Protein AF-A0A8H6F229-F1 (afdb_monomer_lite)

Structure (mmCIF, N/CA/C/O backbone):
data_AF-A0A8H6F229-F1
#
_entry.id   AF-A0A8H6F229-F1
#
loop_
_atom_site.group_PDB
_atom_site.id
_atom_site.type_symbol
_atom_site.label_atom_id
_atom_site.label_alt_id
_atom_site.label_comp_id
_atom_site.label_asym_id
_atom_site.label_entity_id
_atom_site.label_seq_id
_atom_site.pdbx_PDB_ins_code
_atom_site.Cartn_x
_atom_site.Cartn_y
_atom_site.Cartn_z
_atom_site.occupancy
_atom_site.B_iso_or_equiv
_atom_site.auth_seq_id
_atom_site.auth_comp_id
_atom_site.auth_asym_id
_atom_site.auth_atom_id
_atom_site.pdbx_PDB_model_num
ATOM 1 N N . MET A 1 1 ? 1.150 -5.965 -29.777 1.00 58.00 1 MET A N 1
ATOM 2 C CA . MET A 1 1 ? 0.897 -4.960 -30.837 1.00 58.00 1 MET A CA 1
ATOM 3 C C . MET A 1 1 ? 1.704 -3.663 -30.693 1.00 58.00 1 MET A C 1
ATOM 5 O O . MET A 1 1 ? 2.502 -3.417 -31.578 1.00 58.00 1 MET A O 1
ATOM 9 N N . VAL A 1 2 ? 1.573 -2.840 -29.633 1.00 71.56 2 VAL A N 1
ATOM 10 C CA . VAL A 1 2 ? 2.416 -1.616 -29.482 1.00 71.56 2 VAL A CA 1
ATOM 11 C C . VAL A 1 2 ? 3.777 -1.914 -28.842 1.00 71.56 2 VAL A C 1
ATOM 13 O O . VAL A 1 2 ? 4.799 -1.501 -29.371 1.00 71.56 2 VAL A O 1
ATOM 16 N N . LEU A 1 3 ? 3.816 -2.689 -27.753 1.00 64.38 3 LEU A N 1
ATOM 17 C CA . LEU A 1 3 ? 5.074 -3.070 -27.089 1.00 64.38 3 LEU A CA 1
ATOM 18 C C . LEU A 1 3 ? 5.997 -3.883 -28.003 1.00 64.38 3 LEU A C 1
ATOM 20 O O . LEU A 1 3 ? 7.187 -3.620 -28.047 1.00 64.38 3 LEU A O 1
ATOM 24 N N . GLU A 1 4 ? 5.448 -4.808 -28.790 1.00 66.19 4 GLU A N 1
ATOM 25 C CA . GLU A 1 4 ? 6.216 -5.558 -29.798 1.00 66.19 4 GLU A CA 1
ATOM 26 C C . GLU A 1 4 ? 6.783 -4.639 -30.888 1.00 66.19 4 GLU A C 1
ATOM 28 O O . GLU A 1 4 ? 7.911 -4.835 -31.325 1.00 66.19 4 GLU A O 1
ATOM 33 N N . ALA A 1 5 ? 6.037 -3.602 -31.288 1.00 68.44 5 ALA A N 1
ATOM 34 C CA . ALA A 1 5 ? 6.524 -2.605 -32.235 1.00 68.44 5 ALA A CA 1
ATOM 35 C C . ALA A 1 5 ? 7.628 -1.722 -31.629 1.00 68.44 5 ALA A C 1
ATOM 37 O O . ALA A 1 5 ? 8.529 -1.310 -32.349 1.00 68.44 5 ALA A O 1
ATOM 38 N N . MET A 1 6 ? 7.592 -1.457 -30.318 1.00 66.31 6 MET A N 1
ATOM 39 C CA . MET A 1 6 ? 8.670 -0.759 -29.604 1.00 66.31 6 MET A CA 1
ATOM 40 C C . MET A 1 6 ? 9.905 -1.652 -29.427 1.00 66.31 6 MET A C 1
ATOM 42 O O . MET A 1 6 ? 11.021 -1.178 -29.618 1.00 66.31 6 MET A O 1
ATOM 46 N N . SER A 1 7 ? 9.708 -2.941 -29.133 1.00 66.38 7 SER A N 1
ATOM 47 C CA . SER A 1 7 ? 10.781 -3.940 -29.030 1.00 66.38 7 SER A CA 1
ATOM 48 C C . SER A 1 7 ? 11.488 -4.208 -30.362 1.00 66.38 7 SER A C 1
ATOM 50 O O . SER A 1 7 ? 12.605 -4.706 -30.371 1.00 66.38 7 SER A O 1
ATOM 52 N N . ALA A 1 8 ? 10.869 -3.874 -31.499 1.00 65.25 8 ALA A N 1
ATOM 53 C CA . ALA A 1 8 ? 11.500 -4.002 -32.814 1.00 65.25 8 ALA A CA 1
ATOM 54 C C . ALA A 1 8 ? 12.647 -2.997 -33.048 1.00 65.25 8 ALA A C 1
ATOM 56 O O . ALA A 1 8 ? 13.426 -3.175 -33.981 1.00 65.25 8 ALA A O 1
ATOM 57 N N . TYR A 1 9 ? 12.743 -1.944 -32.227 1.00 61.31 9 TYR A N 1
ATOM 58 C CA . TYR A 1 9 ? 13.775 -0.903 -32.326 1.00 61.31 9 TYR A CA 1
ATOM 59 C C . TYR A 1 9 ? 14.823 -0.970 -31.208 1.00 61.31 9 TYR A C 1
ATOM 61 O O . TYR A 1 9 ? 15.675 -0.088 -31.118 1.00 61.31 9 TYR A O 1
ATOM 69 N N . THR A 1 10 ? 14.756 -1.977 -30.339 1.00 64.19 10 THR A N 1
ATOM 70 C CA . THR A 1 10 ? 15.757 -2.221 -29.299 1.00 64.19 10 THR A CA 1
ATOM 71 C C . THR A 1 10 ? 16.718 -3.321 -29.739 1.00 64.19 10 THR A C 1
ATOM 73 O O . THR A 1 10 ? 16.325 -4.254 -30.434 1.00 64.19 10 THR A O 1
ATOM 76 N N . ASP A 1 11 ? 17.985 -3.208 -29.329 1.00 56.00 11 ASP A N 1
ATOM 77 C CA . ASP A 1 11 ? 19.056 -4.166 -29.639 1.00 56.00 11 ASP A CA 1
ATOM 78 C C . ASP A 1 11 ? 18.806 -5.508 -28.913 1.00 56.00 11 ASP A C 1
ATOM 80 O O . ASP A 1 11 ? 19.360 -5.769 -27.842 1.00 56.00 11 ASP A O 1
ATOM 84 N N . ASP A 1 12 ? 17.877 -6.313 -29.439 1.00 58.94 12 ASP A N 1
ATOM 85 C CA . ASP A 1 12 ? 17.438 -7.644 -28.977 1.00 58.94 12 ASP A CA 1
ATOM 86 C C . ASP A 1 12 ? 16.876 -7.730 -27.540 1.00 58.94 12 ASP A C 1
ATOM 88 O O . ASP A 1 12 ? 16.461 -8.797 -27.083 1.00 58.94 12 ASP A O 1
ATOM 92 N N . SER A 1 13 ? 16.818 -6.612 -26.812 1.00 61.56 13 SER A N 1
ATOM 93 C CA . SER A 1 13 ? 16.209 -6.531 -25.480 1.00 61.56 13 SER A CA 1
ATOM 94 C C . SER A 1 13 ? 14.729 -6.177 -25.591 1.00 61.56 13 SER A C 1
ATOM 96 O O . SER A 1 13 ? 14.362 -5.220 -26.267 1.00 61.56 13 SER A O 1
ATOM 98 N N . ASP A 1 14 ? 13.872 -6.904 -24.880 1.00 80.44 14 ASP A N 1
ATOM 99 C CA . ASP A 1 14 ? 12.449 -6.580 -24.794 1.00 80.44 14 ASP A CA 1
ATOM 100 C C . ASP A 1 14 ? 12.248 -5.206 -24.129 1.00 80.44 14 ASP A C 1
ATOM 102 O O . ASP A 1 14 ? 12.845 -4.930 -23.083 1.00 80.44 14 ASP A O 1
ATOM 106 N N . ILE A 1 15 ? 11.393 -4.347 -24.695 1.00 83.25 15 ILE A N 1
ATOM 107 C CA . ILE A 1 15 ? 11.102 -3.015 -24.150 1.00 83.25 15 ILE A CA 1
ATOM 108 C C . ILE A 1 15 ? 10.681 -3.061 -22.676 1.00 83.25 15 ILE A C 1
ATOM 110 O O . ILE A 1 15 ? 11.038 -2.165 -21.911 1.00 83.25 15 ILE A O 1
ATOM 114 N N . LEU A 1 16 ? 9.981 -4.114 -22.234 1.00 85.19 16 LEU A N 1
ATOM 115 C CA . LEU A 1 16 ? 9.620 -4.251 -20.824 1.00 85.19 16 LEU A CA 1
ATOM 116 C C . LEU A 1 16 ? 10.855 -4.474 -19.947 1.00 85.19 16 LEU A C 1
ATOM 118 O O . LEU A 1 16 ? 10.936 -3.928 -18.851 1.00 85.19 16 LEU A O 1
ATOM 122 N N . GLU A 1 17 ? 11.838 -5.235 -20.419 1.00 87.12 17 GLU A N 1
ATOM 123 C CA . GLU A 1 17 ? 13.091 -5.407 -19.691 1.00 87.12 17 GLU A CA 1
ATOM 124 C C . GLU A 1 17 ? 13.852 -4.082 -19.581 1.00 87.12 17 GLU A C 1
ATOM 126 O O . GLU A 1 17 ? 14.394 -3.772 -18.520 1.00 87.12 17 GLU A O 1
ATOM 131 N N . VAL A 1 18 ? 13.832 -3.262 -20.635 1.00 88.38 18 VAL A N 1
ATOM 132 C CA . VAL A 1 18 ? 14.394 -1.904 -20.602 1.00 88.38 18 VAL A CA 1
ATOM 133 C C . VAL A 1 18 ? 13.672 -1.038 -19.567 1.00 88.38 18 VAL A C 1
ATOM 135 O O . VAL A 1 18 ? 14.333 -0.411 -18.744 1.00 88.38 18 VAL A O 1
ATOM 138 N N . ILE A 1 19 ? 12.334 -1.042 -19.546 1.00 90.69 19 ILE A N 1
ATOM 139 C CA . ILE A 1 19 ? 11.525 -0.295 -18.566 1.00 90.69 19 ILE A CA 1
ATOM 140 C C . ILE A 1 19 ? 11.858 -0.732 -17.136 1.00 90.69 19 ILE A C 1
ATOM 142 O O . ILE A 1 19 ? 12.076 0.107 -16.263 1.00 90.69 19 ILE A O 1
ATOM 146 N N . LEU A 1 20 ? 11.941 -2.040 -16.894 1.00 91.75 20 LEU A N 1
ATOM 147 C CA . LEU A 1 20 ? 12.286 -2.577 -15.584 1.00 91.75 20 LEU A CA 1
ATOM 148 C C . LEU A 1 20 ? 13.717 -2.170 -15.191 1.00 91.75 20 LEU A C 1
ATOM 150 O O . LEU A 1 20 ? 13.919 -1.640 -14.106 1.00 91.75 20 LEU A O 1
ATOM 154 N N . ARG A 1 21 ? 14.708 -2.284 -16.087 1.00 91.12 21 ARG A N 1
ATOM 155 C CA . ARG A 1 21 ? 16.080 -1.798 -15.829 1.00 91.12 21 ARG A CA 1
ATOM 156 C C . ARG A 1 21 ? 16.126 -0.293 -15.527 1.00 91.12 21 ARG A C 1
ATOM 158 O O . ARG A 1 21 ? 16.905 0.121 -14.669 1.00 91.12 21 ARG A O 1
ATOM 165 N N . LEU A 1 22 ? 15.292 0.514 -16.187 1.00 93.50 22 LEU A N 1
ATOM 166 C CA . LEU A 1 22 ? 15.164 1.948 -15.909 1.00 93.50 22 LEU A CA 1
ATOM 167 C C . LEU A 1 22 ? 14.580 2.226 -14.519 1.00 93.50 22 LEU A C 1
ATOM 169 O O . LEU A 1 22 ? 14.962 3.228 -13.917 1.00 93.50 22 LEU A O 1
ATOM 173 N N . LEU A 1 23 ? 13.715 1.353 -13.984 1.00 94.19 23 LEU A N 1
ATOM 174 C CA . LEU A 1 23 ? 13.250 1.443 -12.595 1.00 94.19 23 LEU A CA 1
ATOM 175 C C . LEU A 1 23 ? 14.439 1.328 -11.635 1.00 94.19 23 LEU A C 1
ATOM 177 O O . LEU A 1 23 ? 14.691 2.245 -10.860 1.00 94.19 23 LEU A O 1
ATOM 181 N N . GLU A 1 24 ? 15.210 0.245 -11.736 1.00 93.62 24 GLU A N 1
ATOM 182 C CA . GLU A 1 24 ? 16.402 -0.001 -10.910 1.00 93.62 24 GLU A CA 1
ATOM 183 C C . GLU A 1 24 ? 17.427 1.140 -11.038 1.00 93.62 24 GLU A C 1
ATOM 185 O O . GLU A 1 24 ? 17.921 1.667 -10.039 1.00 93.62 24 GLU A O 1
ATOM 190 N N . GLN A 1 25 ? 17.718 1.587 -12.265 1.00 93.44 25 GLN A N 1
ATOM 191 C CA . GLN A 1 25 ? 18.626 2.711 -12.491 1.00 93.44 25 GLN A CA 1
ATOM 192 C C . GLN A 1 25 ? 18.079 4.010 -11.883 1.00 93.44 25 GLN A C 1
ATOM 194 O O . GLN A 1 25 ? 18.829 4.761 -11.256 1.00 93.44 25 GLN A O 1
ATOM 199 N N . GLY A 1 26 ? 16.779 4.271 -12.032 1.00 93.12 26 GLY A N 1
ATOM 200 C CA . GLY A 1 26 ? 16.096 5.413 -11.433 1.00 93.12 26 GLY A CA 1
ATOM 201 C C . GLY A 1 26 ? 16.162 5.398 -9.908 1.00 93.12 26 GLY A C 1
ATOM 202 O O . GLY A 1 26 ? 16.393 6.450 -9.312 1.00 93.12 26 GLY A O 1
ATOM 203 N N . LEU A 1 27 ? 16.043 4.220 -9.285 1.00 93.94 27 LEU A N 1
ATOM 204 C CA . LEU A 1 27 ? 16.141 4.046 -7.835 1.00 93.94 27 LEU A CA 1
ATOM 205 C C . LEU A 1 27 ? 17.560 4.361 -7.347 1.00 93.94 27 LEU A C 1
ATOM 207 O O . LEU A 1 27 ? 17.735 5.123 -6.396 1.00 93.94 27 LEU A O 1
ATOM 211 N N . HIS A 1 28 ? 18.584 3.845 -8.031 1.00 93.56 28 HIS A N 1
ATOM 212 C CA . HIS A 1 28 ? 19.984 4.096 -7.675 1.00 93.56 28 HIS A CA 1
ATOM 213 C C . HIS A 1 28 ? 20.417 5.549 -7.899 1.00 93.56 28 HIS A C 1
ATOM 215 O O . HIS A 1 28 ? 21.129 6.110 -7.066 1.00 93.56 28 HIS A O 1
ATOM 221 N N . LEU A 1 29 ? 19.969 6.176 -8.990 1.00 93.94 29 LEU A N 1
ATOM 222 C CA . LEU A 1 29 ? 20.218 7.595 -9.271 1.00 93.94 29 LEU A CA 1
ATOM 223 C C . LEU A 1 29 ? 19.309 8.533 -8.462 1.00 93.94 29 LEU A C 1
ATOM 225 O O . LEU A 1 29 ? 19.494 9.748 -8.515 1.00 93.94 29 LEU A O 1
ATOM 229 N N . ARG A 1 30 ? 18.322 7.981 -7.743 1.00 94.50 30 ARG A N 1
ATOM 230 C CA . ARG A 1 30 ? 17.272 8.708 -7.015 1.00 94.50 30 ARG A CA 1
ATOM 231 C C . ARG A 1 30 ? 16.562 9.753 -7.887 1.00 94.50 30 ARG A C 1
ATOM 233 O O . ARG A 1 30 ? 16.208 10.843 -7.437 1.00 94.50 30 ARG A O 1
ATOM 240 N N . ASN A 1 31 ? 16.367 9.426 -9.164 1.00 94.81 31 ASN A N 1
ATOM 241 C CA . ASN A 1 31 ? 15.729 10.313 -10.130 1.00 94.81 31 ASN A CA 1
ATOM 242 C C . ASN A 1 31 ? 14.204 10.161 -10.058 1.00 94.81 31 ASN A C 1
ATOM 244 O O . ASN A 1 31 ? 13.615 9.345 -10.767 1.00 94.81 31 ASN A O 1
ATOM 248 N N . VAL A 1 32 ? 13.570 10.981 -9.219 1.00 95.38 32 VAL A N 1
ATOM 249 C CA . VAL A 1 32 ? 12.118 10.962 -8.965 1.00 95.38 32 VAL A CA 1
ATOM 250 C C . VAL A 1 32 ? 11.289 11.094 -10.248 1.00 95.38 32 VAL A C 1
ATOM 252 O O . VAL A 1 32 ? 10.332 10.351 -10.426 1.00 95.38 32 VAL A O 1
ATOM 255 N N . LYS A 1 33 ? 11.666 11.967 -11.193 1.00 95.06 33 LYS A N 1
ATOM 256 C CA . LYS A 1 33 ? 10.895 12.166 -12.439 1.00 95.06 33 LYS A CA 1
ATOM 257 C C . LYS A 1 33 ? 10.876 10.916 -13.320 1.00 95.06 33 LYS A C 1
ATOM 259 O O . LYS A 1 33 ? 9.833 10.554 -13.871 1.00 95.06 33 LYS A O 1
ATOM 264 N N . LEU A 1 34 ? 12.031 10.257 -13.443 1.00 95.06 34 LEU A N 1
ATOM 265 C CA . LEU A 1 34 ? 12.139 8.988 -14.160 1.00 95.06 34 LEU A CA 1
ATOM 266 C C . LEU A 1 34 ? 11.321 7.907 -13.448 1.00 95.06 34 LEU A C 1
ATOM 268 O O . LEU A 1 34 ? 10.540 7.215 -14.093 1.00 95.06 34 LEU A O 1
ATOM 272 N N . LEU A 1 35 ? 11.456 7.812 -12.124 1.00 96.56 35 LEU A N 1
ATOM 273 C CA . LEU A 1 35 ? 10.750 6.827 -11.311 1.00 96.56 35 LEU A CA 1
ATOM 274 C C . LEU A 1 35 ? 9.232 6.957 -11.409 1.00 96.56 35 LEU A C 1
ATOM 276 O O . LEU A 1 35 ? 8.570 5.960 -11.662 1.00 96.56 35 LEU A O 1
ATOM 280 N N . VAL A 1 36 ? 8.687 8.167 -11.286 1.00 97.25 36 VAL A N 1
ATOM 281 C CA . VAL A 1 36 ? 7.250 8.441 -11.463 1.00 97.25 36 VAL A CA 1
ATOM 282 C C . VAL A 1 36 ? 6.772 7.938 -12.824 1.00 97.25 36 VAL A C 1
ATOM 284 O O . VAL A 1 36 ? 5.785 7.213 -12.914 1.00 97.25 36 VAL A O 1
ATOM 287 N N . SER A 1 37 ? 7.501 8.271 -13.891 1.00 96.44 37 SER A N 1
ATOM 288 C CA . SER A 1 37 ? 7.130 7.883 -15.257 1.00 96.44 37 SER A CA 1
ATOM 289 C C . SER A 1 37 ? 7.156 6.363 -15.448 1.00 96.44 37 SER A C 1
ATOM 291 O O . SER A 1 37 ? 6.230 5.791 -16.022 1.00 96.44 37 SER A O 1
ATOM 293 N N . VAL A 1 38 ? 8.200 5.703 -14.940 1.00 96.00 38 VAL A N 1
ATOM 294 C CA . VAL A 1 38 ? 8.375 4.249 -15.043 1.00 96.00 38 VAL A CA 1
ATOM 295 C C . VAL A 1 38 ? 7.350 3.506 -14.190 1.00 96.00 38 VAL A C 1
ATOM 297 O O . VAL A 1 38 ? 6.728 2.570 -14.681 1.00 96.00 38 VAL A O 1
ATOM 300 N N . VAL A 1 39 ? 7.126 3.928 -12.944 1.00 96.94 39 VAL A N 1
ATOM 301 C CA . VAL A 1 39 ? 6.139 3.312 -12.049 1.00 96.94 39 VAL A CA 1
ATOM 302 C C . VAL A 1 39 ? 4.735 3.453 -12.624 1.00 96.94 39 VAL A C 1
ATOM 304 O O . VAL A 1 39 ? 4.044 2.449 -12.729 1.00 96.94 39 VAL A O 1
ATOM 307 N N . ASN A 1 40 ? 4.340 4.638 -13.099 1.00 97.06 40 ASN A N 1
ATOM 308 C CA . ASN A 1 40 ? 3.029 4.826 -13.728 1.00 97.06 40 ASN A CA 1
ATOM 309 C C . ASN A 1 40 ? 2.850 3.950 -14.976 1.00 97.06 40 ASN A C 1
ATOM 311 O O . ASN A 1 40 ? 1.772 3.399 -15.204 1.00 97.06 40 ASN A O 1
ATOM 315 N N . LEU A 1 41 ? 3.905 3.781 -15.777 1.00 95.50 41 LEU A N 1
ATOM 316 C CA . LEU A 1 41 ? 3.873 2.863 -16.911 1.00 95.50 41 LEU A CA 1
ATOM 317 C C . LEU A 1 41 ? 3.710 1.408 -16.450 1.00 95.50 41 LEU A C 1
ATOM 319 O O . LEU A 1 41 ? 2.877 0.694 -17.000 1.00 95.50 41 LEU A O 1
ATOM 323 N N . LEU A 1 42 ? 4.448 0.975 -15.425 1.00 95.31 42 LEU A N 1
ATOM 324 C CA . LEU A 1 42 ? 4.322 -0.370 -14.856 1.00 95.31 42 LEU A CA 1
ATOM 325 C C . LEU A 1 42 ? 2.929 -0.622 -14.268 1.00 95.31 42 LEU A C 1
ATOM 327 O O . LEU A 1 42 ? 2.371 -1.687 -14.513 1.00 95.31 42 LEU A O 1
ATOM 331 N N . THR A 1 43 ? 2.337 0.359 -13.582 1.00 96.75 43 THR A N 1
ATOM 332 C CA . THR A 1 43 ? 0.958 0.302 -13.074 1.00 96.75 43 THR A CA 1
ATOM 333 C C . THR A 1 43 ? -0.033 0.021 -14.204 1.00 96.75 43 THR A C 1
ATOM 335 O O . THR A 1 43 ? -0.853 -0.886 -14.096 1.00 96.75 43 THR A O 1
ATOM 338 N N . ASN A 1 44 ? 0.091 0.724 -15.335 1.00 95.19 44 ASN A N 1
ATOM 339 C CA . ASN A 1 44 ? -0.776 0.523 -16.503 1.00 95.19 44 ASN A CA 1
ATOM 340 C C . ASN A 1 44 ? -0.519 -0.805 -17.238 1.00 95.19 44 ASN A C 1
ATOM 342 O O . ASN A 1 44 ? -1.420 -1.343 -17.881 1.00 95.19 44 ASN A O 1
ATOM 346 N N . LEU A 1 45 ? 0.705 -1.337 -17.168 1.00 93.06 45 LEU A N 1
ATOM 347 C CA . LEU A 1 45 ? 1.077 -2.624 -17.767 1.00 93.06 45 LEU A CA 1
ATOM 348 C C . LEU A 1 45 ? 0.744 -3.824 -16.873 1.00 93.06 45 LEU A C 1
ATOM 350 O O . LEU A 1 45 ? 0.726 -4.955 -17.365 1.00 93.06 45 LEU A O 1
ATOM 354 N N . MET A 1 46 ? 0.464 -3.591 -15.588 1.00 93.06 46 MET A N 1
ATOM 355 C CA . MET A 1 46 ? 0.212 -4.632 -14.595 1.00 93.06 46 MET A CA 1
ATOM 356 C C . MET A 1 46 ? -0.876 -5.634 -15.014 1.00 93.06 46 MET A C 1
ATOM 358 O O . MET A 1 46 ? -0.609 -6.831 -14.916 1.00 93.06 46 MET A O 1
ATOM 362 N N . PRO A 1 47 ? -2.037 -5.223 -15.568 1.00 90.62 47 PRO A N 1
ATOM 363 C CA . PRO A 1 47 ? -3.079 -6.167 -15.987 1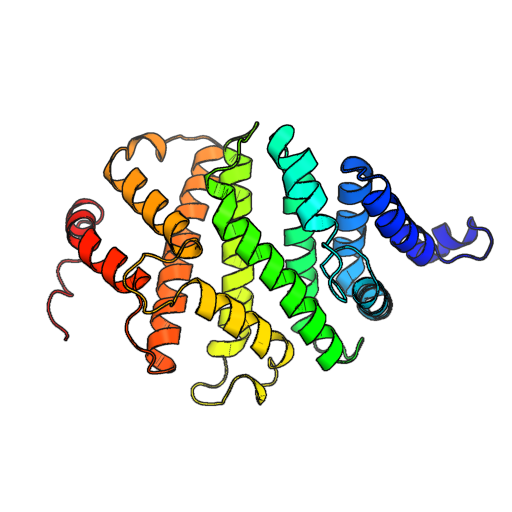.00 90.62 47 PRO A CA 1
ATOM 364 C C . PRO A 1 47 ? -2.676 -7.093 -17.144 1.00 90.62 47 PRO A C 1
ATOM 366 O O . PRO A 1 47 ? -3.316 -8.116 -17.357 1.00 90.62 47 PRO A O 1
ATOM 369 N N . PHE A 1 48 ? -1.644 -6.737 -17.916 1.00 89.38 48 PHE A N 1
ATOM 370 C CA . PHE A 1 48 ? -1.276 -7.445 -19.148 1.00 89.38 48 PHE A CA 1
ATOM 371 C C . PHE A 1 48 ? 0.030 -8.236 -19.027 1.00 89.38 48 PHE A C 1
ATOM 373 O O . PHE A 1 48 ? 0.209 -9.242 -19.708 1.00 89.38 48 PHE A O 1
ATOM 380 N N . LEU A 1 49 ? 0.975 -7.763 -18.207 1.00 90.31 49 LEU A N 1
ATOM 381 C CA . LEU A 1 49 ? 2.350 -8.281 -18.135 1.00 90.31 49 LEU A CA 1
ATOM 382 C C . LEU A 1 49 ? 2.773 -8.637 -16.706 1.00 90.31 49 LEU A C 1
ATOM 384 O O . LEU A 1 49 ? 3.965 -8.677 -16.379 1.00 90.31 49 LEU A O 1
ATOM 388 N N . SER A 1 50 ? 1.795 -8.922 -15.854 1.00 92.56 50 SER A N 1
ATOM 389 C CA . SER A 1 50 ? 1.976 -9.299 -14.454 1.00 92.56 50 SER A CA 1
ATOM 390 C C . SER A 1 50 ? 3.015 -10.412 -14.251 1.00 92.56 50 SER A C 1
ATOM 392 O O . SER A 1 50 ? 3.879 -10.297 -13.380 1.00 92.56 50 SER A O 1
ATOM 394 N N . TYR A 1 51 ? 3.021 -11.430 -15.121 1.00 90.56 51 TYR A N 1
ATOM 395 C CA . TYR A 1 51 ? 3.953 -12.568 -15.097 1.00 90.56 51 TYR A CA 1
ATOM 396 C C . TYR A 1 51 ? 5.437 -12.177 -15.199 1.00 90.56 51 TYR A C 1
ATOM 398 O O . TYR A 1 51 ? 6.309 -12.972 -14.852 1.00 90.56 51 TYR A O 1
ATOM 406 N N . ARG A 1 52 ? 5.754 -10.958 -15.659 1.00 90.50 52 ARG A N 1
ATOM 407 C CA . ARG A 1 52 ? 7.133 -10.428 -15.731 1.00 90.50 52 ARG A CA 1
ATOM 408 C C . ARG A 1 52 ? 7.408 -9.360 -14.683 1.00 90.50 52 ARG A C 1
ATOM 410 O O . ARG A 1 52 ? 8.533 -9.275 -14.195 1.00 90.50 52 ARG A O 1
ATOM 417 N N . ILE A 1 53 ? 6.389 -8.592 -14.305 1.00 93.81 53 ILE A N 1
ATOM 418 C CA . ILE A 1 53 ? 6.496 -7.542 -13.287 1.00 93.81 53 ILE A CA 1
ATOM 419 C C . ILE A 1 53 ? 6.748 -8.164 -11.907 1.00 93.81 53 ILE A C 1
ATOM 421 O O . ILE A 1 53 ? 7.680 -7.760 -11.211 1.00 93.81 53 ILE A O 1
ATOM 425 N N . TRP A 1 54 ? 6.000 -9.206 -11.534 1.00 94.50 54 TRP A N 1
ATOM 426 C CA . TRP A 1 54 ? 6.151 -9.869 -10.237 1.00 94.50 54 TRP A CA 1
ATOM 427 C C . TRP A 1 54 ? 7.556 -10.446 -9.972 1.00 94.50 54 TRP A C 1
ATOM 429 O O . TRP A 1 54 ? 8.145 -10.114 -8.933 1.00 94.50 54 TRP A O 1
ATOM 439 N N . PRO A 1 55 ? 8.150 -11.265 -10.873 1.00 92.94 55 PRO A N 1
ATOM 440 C CA . PRO A 1 55 ? 9.519 -11.739 -10.695 1.00 92.94 55 PRO A CA 1
ATOM 441 C C . PRO A 1 55 ? 10.528 -10.606 -10.536 1.00 92.94 55 PRO A C 1
ATOM 443 O O . PRO A 1 55 ? 11.485 -10.743 -9.772 1.00 92.94 55 PRO A O 1
ATOM 446 N N . TYR A 1 56 ? 10.327 -9.493 -11.244 1.00 92.06 56 TYR A N 1
ATOM 447 C CA . TYR A 1 56 ? 11.226 -8.353 -11.164 1.00 92.06 56 TYR A CA 1
ATOM 448 C C . TYR A 1 56 ? 11.140 -7.659 -9.802 1.00 92.06 56 TYR A C 1
ATOM 450 O O . TYR A 1 56 ? 12.158 -7.507 -9.127 1.00 92.06 56 TYR A O 1
ATOM 458 N N . LEU A 1 57 ? 9.925 -7.341 -9.341 1.00 92.56 57 LEU A N 1
ATOM 459 C CA . LEU A 1 57 ? 9.694 -6.725 -8.030 1.00 92.56 57 LEU A CA 1
ATOM 460 C C . LEU A 1 57 ? 10.261 -7.569 -6.883 1.00 92.56 57 LEU A C 1
ATOM 462 O O . LEU A 1 57 ? 10.764 -7.020 -5.905 1.00 92.56 57 LEU A O 1
ATOM 466 N N . SER A 1 58 ? 10.256 -8.900 -7.015 1.00 90.44 58 SER A N 1
ATOM 467 C CA . SER A 1 58 ? 10.850 -9.787 -6.008 1.00 90.44 58 SER A CA 1
ATOM 468 C C . SER A 1 58 ? 12.349 -9.536 -5.779 1.00 90.44 58 SER A C 1
ATOM 470 O O . SER A 1 58 ? 12.836 -9.709 -4.660 1.00 90.44 58 SER A O 1
ATOM 472 N N . LYS A 1 59 ? 13.069 -9.088 -6.817 1.00 89.50 59 LYS A N 1
ATOM 473 C CA . LYS A 1 59 ? 14.521 -8.842 -6.813 1.00 89.50 59 LYS A CA 1
ATOM 474 C C . LYS A 1 59 ? 14.888 -7.363 -6.681 1.00 89.50 59 LYS A C 1
ATOM 476 O O . LYS A 1 59 ? 16.058 -7.063 -6.462 1.00 89.50 59 LYS A O 1
ATOM 481 N N . SER A 1 60 ? 13.917 -6.468 -6.834 1.00 90.69 60 SER A N 1
ATOM 482 C CA . SER A 1 60 ? 14.138 -5.023 -6.852 1.00 90.69 60 SER A CA 1
ATOM 483 C C . SER A 1 60 ? 14.635 -4.486 -5.508 1.00 90.69 60 SER A C 1
ATOM 485 O O . SER A 1 60 ? 14.249 -4.979 -4.441 1.00 90.69 60 SER A O 1
ATOM 487 N N . ALA A 1 61 ? 15.455 -3.431 -5.561 1.00 89.94 61 ALA A N 1
ATOM 488 C CA . ALA A 1 61 ? 15.940 -2.700 -4.389 1.00 89.94 61 ALA A CA 1
ATOM 489 C C . ALA A 1 61 ? 14.916 -1.688 -3.828 1.00 89.94 61 ALA A C 1
ATOM 491 O O . ALA A 1 61 ? 15.231 -0.924 -2.911 1.00 89.94 61 ALA A O 1
ATOM 492 N N . LEU A 1 62 ? 13.691 -1.678 -4.369 1.00 92.12 62 LEU A N 1
ATOM 493 C CA . LEU A 1 62 ? 12.603 -0.785 -3.970 1.00 92.12 62 LEU A CA 1
ATOM 494 C C . LEU A 1 62 ? 12.319 -0.837 -2.459 1.00 92.12 62 LEU A C 1
ATOM 496 O O . LEU A 1 62 ? 12.273 0.204 -1.805 1.00 92.12 62 LEU A O 1
ATOM 500 N N . PHE A 1 63 ? 12.210 -2.043 -1.895 1.00 90.75 63 PHE A N 1
ATOM 501 C CA . PHE A 1 63 ? 11.982 -2.267 -0.463 1.00 90.75 63 PHE A CA 1
ATOM 502 C C . PHE A 1 63 ? 13.162 -2.963 0.201 1.00 90.75 63 PHE A C 1
ATOM 504 O O . PHE A 1 63 ? 13.992 -3.586 -0.460 1.00 90.75 63 PHE A O 1
ATOM 511 N N . ALA A 1 64 ? 13.212 -2.878 1.530 1.00 83.56 64 ALA A N 1
ATOM 512 C CA . ALA A 1 64 ? 14.271 -3.482 2.318 1.00 83.56 64 ALA A CA 1
ATOM 513 C C . ALA A 1 64 ? 14.343 -5.003 2.090 1.00 83.56 64 ALA A C 1
ATOM 515 O O . ALA A 1 64 ? 13.349 -5.725 2.219 1.00 83.56 64 ALA A O 1
ATOM 516 N N . GLN A 1 65 ? 15.538 -5.497 1.763 1.00 79.50 65 GLN A N 1
ATOM 517 C CA . GLN A 1 65 ? 15.824 -6.923 1.613 1.00 79.50 65 GLN A CA 1
ATOM 518 C C . GLN A 1 65 ? 17.160 -7.258 2.277 1.00 79.50 65 GLN A C 1
ATOM 520 O O . GLN A 1 65 ? 18.143 -6.538 2.107 1.00 79.50 65 GLN A O 1
ATOM 525 N N . ASN A 1 66 ? 17.216 -8.380 3.003 1.00 72.25 66 ASN A N 1
ATOM 526 C CA . ASN A 1 66 ? 18.449 -8.921 3.592 1.00 72.25 66 ASN A CA 1
ATOM 527 C C . ASN A 1 66 ? 19.238 -7.903 4.445 1.00 72.25 66 ASN A C 1
ATOM 529 O O . ASN A 1 66 ? 20.463 -7.843 4.369 1.00 72.25 66 ASN A O 1
ATOM 533 N N . GLY A 1 67 ? 18.534 -7.071 5.222 1.00 70.75 67 GLY A N 1
ATOM 534 C CA . GLY A 1 67 ? 19.140 -6.062 6.101 1.00 70.75 67 GLY A CA 1
ATOM 535 C C . GLY A 1 67 ? 19.620 -4.783 5.403 1.00 70.75 67 GLY A C 1
ATOM 536 O O . GLY A 1 67 ? 20.148 -3.902 6.073 1.00 70.75 67 GLY A O 1
ATOM 537 N N . LYS A 1 68 ? 19.435 -4.650 4.082 1.00 80.06 68 LYS A N 1
ATOM 538 C CA . LYS A 1 68 ? 19.652 -3.385 3.368 1.00 80.06 68 LYS A CA 1
ATOM 539 C C . LYS A 1 68 ? 18.411 -2.505 3.460 1.00 80.06 68 LYS A C 1
ATOM 541 O O . LYS A 1 68 ? 17.293 -3.004 3.334 1.00 80.06 68 LYS A O 1
ATOM 546 N N . GLU A 1 69 ? 18.626 -1.206 3.631 1.00 83.12 69 GLU A N 1
ATOM 547 C CA . GLU A 1 69 ? 17.569 -0.196 3.595 1.00 83.12 69 GLU A CA 1
ATOM 548 C C . GLU A 1 69 ? 16.913 -0.146 2.204 1.00 83.12 69 GLU A C 1
ATOM 550 O O . GLU A 1 69 ? 17.594 -0.254 1.181 1.00 83.12 69 GLU A O 1
ATOM 555 N N . GLY A 1 70 ? 15.584 -0.022 2.164 1.00 91.25 70 GLY A N 1
ATOM 556 C CA . GLY A 1 70 ? 14.825 0.061 0.916 1.00 91.25 70 GLY A CA 1
ATOM 557 C C . GLY A 1 70 ? 14.942 1.441 0.275 1.00 91.25 70 GLY A C 1
ATOM 558 O O . GLY A 1 70 ? 14.789 2.457 0.953 1.00 91.25 70 GLY A O 1
ATOM 559 N N . LEU A 1 71 ? 15.167 1.492 -1.040 1.00 94.50 71 LEU A N 1
ATOM 560 C CA . LEU A 1 71 ? 15.370 2.760 -1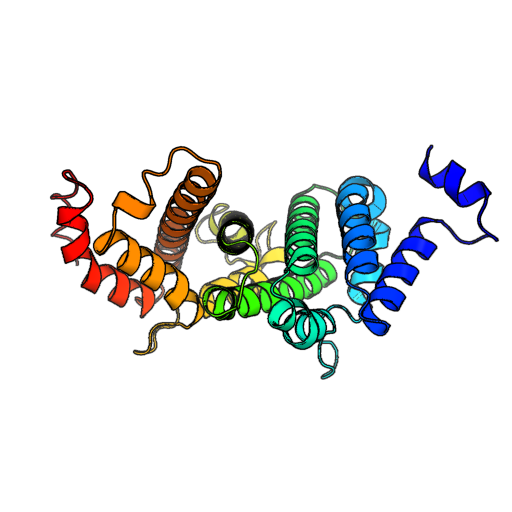.746 1.00 94.50 71 LEU A CA 1
ATOM 561 C C . LEU A 1 71 ? 14.118 3.648 -1.752 1.00 94.50 71 LEU A C 1
ATOM 563 O O . LEU A 1 71 ? 14.265 4.868 -1.778 1.00 94.50 71 LEU A O 1
ATOM 567 N N . ALA A 1 72 ? 12.912 3.077 -1.654 1.00 95.00 72 ALA A N 1
ATOM 568 C CA . ALA A 1 72 ? 11.677 3.850 -1.517 1.00 95.00 72 ALA A CA 1
ATOM 569 C C . ALA A 1 72 ? 11.675 4.714 -0.243 1.00 95.00 72 ALA A C 1
ATOM 571 O O . ALA A 1 72 ? 11.433 5.916 -0.317 1.00 95.00 72 ALA A O 1
ATOM 572 N N . ALA A 1 73 ? 12.045 4.136 0.906 1.00 93.94 73 ALA A N 1
ATOM 573 C CA . ALA A 1 73 ? 12.143 4.868 2.171 1.00 93.94 73 ALA A CA 1
ATOM 574 C C . ALA A 1 73 ? 13.239 5.948 2.128 1.00 93.94 73 ALA A C 1
ATOM 576 O O . ALA A 1 73 ? 13.030 7.067 2.596 1.00 93.94 73 ALA A O 1
ATOM 577 N N . VAL A 1 74 ? 14.381 5.647 1.496 1.00 94.69 74 VAL A N 1
ATOM 578 C CA . VAL A 1 74 ? 15.474 6.616 1.310 1.00 94.69 74 VAL A CA 1
ATOM 579 C C . VAL A 1 74 ? 15.028 7.796 0.449 1.00 94.69 74 VAL A C 1
ATOM 581 O O . VAL A 1 74 ? 15.316 8.943 0.790 1.00 94.69 74 VAL A O 1
ATOM 584 N N . ILE A 1 75 ? 14.343 7.547 -0.670 1.00 95.69 75 ILE A N 1
ATOM 585 C CA . ILE A 1 75 ? 13.844 8.602 -1.565 1.00 95.69 75 ILE A CA 1
ATOM 586 C C . ILE A 1 75 ? 12.790 9.449 -0.850 1.00 95.69 75 ILE A C 1
ATOM 588 O O . ILE A 1 75 ? 12.882 10.677 -0.895 1.00 95.69 75 ILE A O 1
ATOM 592 N N . PHE A 1 76 ? 11.863 8.810 -0.134 1.00 95.19 76 PHE A N 1
ATOM 593 C CA . PHE A 1 76 ? 10.859 9.502 0.667 1.00 95.19 76 PHE A CA 1
ATOM 594 C C . PHE A 1 76 ? 11.517 10.464 1.668 1.00 95.19 76 PHE A C 1
ATOM 596 O O . PHE A 1 76 ? 11.276 11.670 1.627 1.00 95.19 76 PHE A O 1
ATOM 603 N N . GLY A 1 77 ? 12.427 9.960 2.508 1.00 92.56 77 GLY A N 1
ATOM 604 C CA . GLY A 1 77 ? 13.049 10.751 3.571 1.00 92.56 77 GLY A CA 1
ATOM 605 C C . GLY A 1 77 ? 14.051 11.804 3.088 1.00 92.56 77 GLY A C 1
ATOM 606 O O . GLY A 1 77 ? 14.115 12.895 3.649 1.00 92.56 77 GLY A O 1
ATOM 607 N N . SER A 1 78 ? 14.847 11.501 2.057 1.00 93.75 78 SER A N 1
ATOM 608 C CA . SER A 1 78 ? 15.941 12.386 1.619 1.00 93.75 78 SER A CA 1
ATOM 609 C C . SER A 1 78 ? 15.579 13.344 0.485 1.00 93.75 78 SER A C 1
ATOM 611 O O . SER A 1 78 ? 16.298 14.322 0.286 1.00 93.75 78 SER A O 1
ATOM 613 N N . ILE A 1 79 ? 14.500 13.082 -0.261 1.00 95.06 79 ILE A N 1
ATOM 614 C CA . ILE A 1 79 ? 14.118 13.880 -1.434 1.00 95.06 79 ILE A CA 1
ATOM 615 C C . ILE A 1 79 ? 12.692 14.400 -1.300 1.00 95.06 79 ILE A C 1
ATOM 617 O O . ILE A 1 79 ? 12.508 15.615 -1.294 1.00 95.06 79 ILE A O 1
ATOM 621 N N . GLU A 1 80 ? 11.692 13.523 -1.184 1.00 95.06 80 GLU A N 1
ATOM 622 C CA . GLU A 1 80 ? 10.283 13.951 -1.200 1.00 95.06 80 GLU A CA 1
ATOM 623 C C . GLU A 1 80 ? 9.945 14.813 0.020 1.00 95.06 80 GLU A C 1
ATOM 625 O O . GLU A 1 80 ? 9.428 15.918 -0.137 1.00 95.06 80 GLU A O 1
ATOM 630 N N . MET A 1 81 ? 10.358 14.394 1.222 1.00 94.06 81 MET A N 1
ATOM 631 C CA . MET A 1 81 ? 10.168 15.173 2.452 1.00 94.06 81 MET A CA 1
ATOM 632 C C . MET A 1 81 ? 10.876 16.533 2.434 1.00 94.06 81 MET A C 1
ATOM 634 O O . MET A 1 81 ? 10.379 17.501 3.012 1.00 94.06 81 MET A O 1
ATOM 638 N N . VAL A 1 82 ? 12.039 16.617 1.781 1.00 93.69 82 VAL A N 1
ATOM 639 C CA . VAL A 1 82 ? 12.828 17.856 1.686 1.00 93.69 82 VAL A CA 1
ATOM 640 C C . VAL A 1 82 ? 12.197 18.820 0.685 1.00 93.69 82 VAL A C 1
ATOM 642 O O . VAL A 1 82 ? 12.075 20.015 0.961 1.00 93.69 82 VAL A O 1
ATOM 645 N N . ASN A 1 83 ? 11.781 18.296 -0.468 1.00 93.62 83 ASN A N 1
ATOM 646 C CA . ASN A 1 83 ? 11.202 19.081 -1.552 1.00 93.62 83 ASN A CA 1
ATOM 647 C C . ASN A 1 83 ? 9.728 19.425 -1.313 1.00 93.62 83 ASN A C 1
ATOM 649 O O . ASN A 1 83 ? 9.241 20.380 -1.911 1.00 93.62 83 ASN A O 1
ATOM 653 N N . GLY A 1 84 ? 9.028 18.664 -0.470 1.00 93.88 84 GLY A N 1
ATOM 654 C CA . GLY A 1 84 ? 7.589 18.780 -0.243 1.00 93.88 84 GLY A CA 1
ATOM 655 C C . GLY A 1 84 ? 6.727 18.327 -1.424 1.00 93.88 84 GLY A C 1
ATOM 656 O O . GLY A 1 84 ? 5.579 18.756 -1.524 1.00 93.88 84 GLY A O 1
ATOM 657 N N . ASP A 1 85 ? 7.290 17.506 -2.316 1.00 94.56 85 ASP A N 1
ATOM 658 C CA . ASP A 1 85 ? 6.617 16.902 -3.469 1.00 94.56 85 ASP A CA 1
ATOM 659 C C . ASP A 1 85 ? 6.688 15.374 -3.354 1.00 94.56 85 ASP A C 1
ATOM 661 O O . ASP A 1 85 ? 7.781 14.806 -3.337 1.00 94.56 85 ASP A O 1
ATOM 665 N N . TYR A 1 86 ? 5.519 14.736 -3.289 1.00 96.38 86 TYR A N 1
ATOM 666 C CA . TYR A 1 86 ? 5.339 13.303 -3.034 1.00 96.38 86 TYR A CA 1
ATOM 667 C C . TYR A 1 86 ? 4.836 12.527 -4.262 1.00 96.38 86 TYR A C 1
ATOM 669 O O . TYR A 1 86 ? 4.172 11.494 -4.138 1.00 96.38 86 TYR A O 1
ATOM 677 N N . ASN A 1 87 ? 5.115 13.026 -5.469 1.00 96.00 87 ASN A N 1
ATOM 678 C CA . ASN A 1 87 ? 4.686 12.404 -6.723 1.00 96.00 87 ASN A CA 1
ATOM 679 C C . ASN A 1 87 ? 5.127 10.934 -6.873 1.00 96.00 87 ASN A C 1
ATOM 681 O O . ASN A 1 87 ? 4.391 10.125 -7.452 1.00 96.00 87 ASN A O 1
ATOM 685 N N . PHE A 1 88 ? 6.311 10.560 -6.371 1.00 96.81 88 PHE A N 1
ATOM 686 C CA . PHE A 1 88 ? 6.772 9.172 -6.431 1.00 96.81 88 PHE A CA 1
ATOM 687 C C . PHE A 1 88 ? 6.043 8.304 -5.409 1.00 96.81 88 PHE A C 1
ATOM 689 O O . PHE A 1 88 ? 5.582 7.226 -5.783 1.00 96.81 88 PHE A O 1
ATOM 696 N N . THR A 1 89 ? 5.836 8.795 -4.186 1.00 96.94 89 THR A N 1
ATOM 697 C CA . THR A 1 89 ? 4.986 8.130 -3.186 1.00 96.94 89 THR A CA 1
ATOM 698 C C . THR A 1 89 ? 3.577 7.863 -3.730 1.00 96.94 89 THR A C 1
ATOM 700 O O . THR A 1 89 ? 3.110 6.727 -3.678 1.00 96.94 89 THR A O 1
ATOM 703 N N . VAL A 1 90 ? 2.918 8.857 -4.336 1.00 97.12 90 VAL A N 1
ATOM 704 C CA . VAL A 1 90 ? 1.581 8.683 -4.939 1.00 97.12 90 VAL A CA 1
ATOM 705 C C . VAL A 1 90 ? 1.598 7.624 -6.048 1.00 97.12 90 VAL A C 1
ATOM 707 O O . VAL A 1 90 ? 0.725 6.758 -6.098 1.00 97.12 90 VAL A O 1
ATOM 710 N N . SER A 1 91 ? 2.609 7.653 -6.922 1.00 97.62 91 SER A N 1
ATOM 711 C CA . SER A 1 91 ? 2.756 6.657 -7.997 1.00 97.62 91 SER A CA 1
ATOM 712 C C . SER A 1 91 ? 2.971 5.245 -7.437 1.00 97.62 91 SER A C 1
ATOM 714 O O . SER A 1 91 ? 2.447 4.271 -7.977 1.00 97.62 91 SER A O 1
ATOM 716 N N . LEU A 1 92 ? 3.714 5.126 -6.333 1.00 97.31 92 LEU A N 1
ATOM 717 C CA . LEU A 1 92 ? 3.991 3.858 -5.666 1.00 97.31 92 LEU A CA 1
ATOM 718 C C . LEU A 1 92 ? 2.745 3.269 -4.990 1.00 97.31 92 LEU A C 1
ATOM 720 O O . LEU A 1 92 ? 2.542 2.057 -5.069 1.00 97.31 92 LEU A O 1
ATOM 724 N N . ILE A 1 93 ? 1.895 4.106 -4.382 1.00 97.88 93 ILE A N 1
ATOM 725 C CA . ILE A 1 93 ? 0.604 3.669 -3.827 1.00 97.88 93 ILE A CA 1
ATOM 726 C C . ILE A 1 93 ? -0.297 3.134 -4.951 1.00 97.88 93 ILE A C 1
ATOM 728 O O . ILE A 1 93 ? -0.803 2.020 -4.851 1.00 97.88 93 ILE A O 1
ATOM 732 N N . LYS A 1 94 ? -0.391 3.851 -6.079 1.00 97.50 94 LYS A N 1
ATOM 733 C CA . LYS A 1 94 ? -1.162 3.411 -7.260 1.00 97.50 94 LYS A CA 1
ATOM 734 C C . LYS A 1 94 ? -0.645 2.091 -7.847 1.00 97.50 94 LYS A C 1
ATOM 736 O O . LYS A 1 94 ? -1.429 1.253 -8.291 1.00 97.50 94 LYS A O 1
ATOM 741 N N . LEU A 1 95 ? 0.672 1.865 -7.833 1.00 97.50 95 LEU A N 1
ATOM 742 C CA . LEU A 1 95 ? 1.242 0.564 -8.200 1.00 97.50 95 LEU A CA 1
ATOM 743 C C . LEU A 1 95 ? 0.820 -0.536 -7.214 1.00 97.50 95 LEU A C 1
ATOM 745 O O . LEU A 1 95 ? 0.496 -1.640 -7.647 1.00 97.50 95 LEU A O 1
ATOM 749 N N . ALA A 1 96 ? 0.810 -0.251 -5.909 1.00 97.19 96 ALA A N 1
ATOM 750 C CA . ALA A 1 96 ? 0.356 -1.201 -4.895 1.00 97.19 96 ALA A CA 1
ATOM 751 C C . ALA A 1 96 ? -1.115 -1.595 -5.111 1.00 97.19 96 ALA A C 1
ATOM 753 O O . ALA A 1 96 ? -1.429 -2.784 -5.093 1.00 97.19 96 ALA A O 1
ATOM 754 N N . GLU A 1 97 ? -1.988 -0.632 -5.410 1.00 96.56 97 GLU A N 1
ATOM 755 C CA . GLU A 1 97 ? -3.389 -0.883 -5.774 1.00 96.56 97 GLU A CA 1
ATOM 756 C C . GLU A 1 97 ? -3.507 -1.797 -7.001 1.00 96.56 97 GLU A C 1
ATOM 758 O O . GLU A 1 97 ? -4.219 -2.799 -6.956 1.00 96.56 97 GLU A O 1
ATOM 763 N N . ALA A 1 98 ? -2.763 -1.528 -8.078 1.00 96.56 98 ALA A N 1
ATOM 764 C CA . ALA A 1 98 ? -2.780 -2.382 -9.268 1.00 96.56 98 ALA A CA 1
ATOM 765 C C . ALA A 1 98 ? -2.289 -3.815 -8.983 1.00 96.56 98 ALA A C 1
ATOM 767 O O . ALA A 1 98 ? -2.825 -4.781 -9.533 1.00 96.56 98 ALA A O 1
ATOM 768 N N . LEU A 1 99 ? -1.297 -3.974 -8.100 1.00 95.88 99 LEU A N 1
ATOM 769 C CA . LEU A 1 99 ? -0.830 -5.288 -7.652 1.00 95.88 99 LEU A CA 1
ATOM 770 C C . LEU A 1 99 ? -1.894 -6.016 -6.817 1.00 95.88 99 LEU A C 1
ATOM 772 O O . LEU A 1 99 ? -2.081 -7.219 -6.995 1.00 95.88 99 LEU A O 1
ATOM 776 N N . ILE A 1 100 ? -2.620 -5.300 -5.954 1.00 95.69 100 ILE A N 1
ATOM 777 C CA . ILE A 1 100 ? -3.745 -5.847 -5.182 1.00 95.69 100 ILE A CA 1
ATOM 778 C C . ILE A 1 100 ? -4.845 -6.333 -6.125 1.00 95.69 100 ILE A C 1
ATOM 780 O O . ILE A 1 100 ? -5.295 -7.468 -5.991 1.00 95.69 100 ILE A O 1
ATOM 784 N N . GLN A 1 101 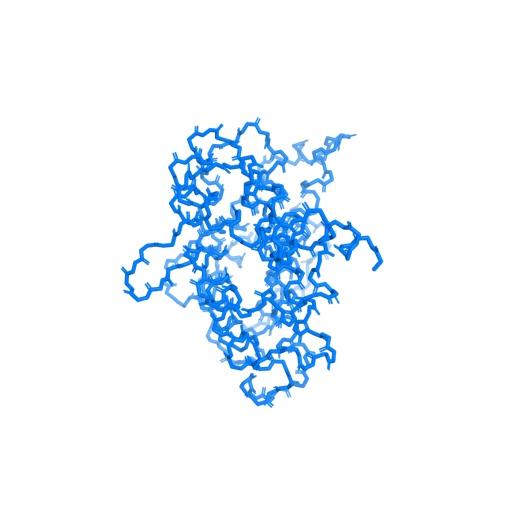? -5.224 -5.532 -7.125 1.00 94.88 101 GLN A N 1
ATOM 785 C CA . GLN A 1 101 ? -6.228 -5.935 -8.115 1.00 94.88 101 GLN A CA 1
ATOM 786 C C . GLN A 1 101 ? -5.794 -7.177 -8.906 1.00 94.88 101 GLN A C 1
ATOM 788 O O . GLN A 1 101 ? -6.607 -8.064 -9.151 1.00 94.88 101 GLN A O 1
ATOM 793 N N . ASN A 1 102 ? -4.507 -7.304 -9.248 1.00 94.81 102 ASN A N 1
ATOM 794 C CA . ASN A 1 102 ? -3.991 -8.525 -9.871 1.00 94.81 102 ASN A CA 1
ATOM 795 C C . ASN A 1 102 ? -4.012 -9.739 -8.924 1.00 94.81 102 ASN A C 1
ATOM 797 O O . ASN A 1 102 ? -4.287 -10.848 -9.360 1.00 94.81 102 ASN A O 1
ATOM 801 N N . CYS A 1 103 ? -3.741 -9.565 -7.630 1.00 93.12 103 CYS A N 1
ATOM 802 C CA . CYS A 1 103 ? -3.879 -10.648 -6.651 1.00 93.12 103 CYS A CA 1
ATOM 803 C C . CYS A 1 103 ? -5.333 -11.120 -6.483 1.00 93.12 103 CYS A C 1
ATOM 805 O O . CYS A 1 103 ? -5.553 -12.261 -6.084 1.00 93.12 103 CYS A O 1
ATOM 807 N N . LEU A 1 104 ? -6.306 -10.252 -6.771 1.00 91.31 104 LEU A N 1
ATOM 808 C CA . LEU A 1 104 ? -7.736 -10.566 -6.763 1.00 91.31 104 LEU A CA 1
ATOM 809 C C . LEU A 1 104 ? -8.238 -11.129 -8.104 1.00 91.31 104 LEU A C 1
ATOM 811 O O . LEU A 1 104 ? -9.370 -11.613 -8.170 1.00 91.31 104 LEU A O 1
ATOM 815 N N . SER A 1 105 ? -7.425 -11.085 -9.167 1.00 89.44 105 SER A N 1
ATOM 816 C CA . SER A 1 105 ? -7.767 -11.713 -10.442 1.00 89.44 105 SER A CA 1
ATOM 817 C C . SER A 1 105 ? -7.560 -13.231 -10.378 1.00 89.44 105 SER A C 1
ATOM 819 O O . SER A 1 105 ? -6.895 -13.770 -9.493 1.00 89.44 105 SER A O 1
ATOM 821 N N . LEU A 1 106 ? -8.143 -13.954 -11.336 1.00 81.81 106 LEU A N 1
ATOM 822 C CA . LEU A 1 106 ? -8.007 -15.413 -11.424 1.00 81.81 106 LEU A CA 1
ATOM 823 C C . LEU A 1 106 ? -6.659 -15.854 -12.032 1.00 81.81 106 LEU A C 1
ATOM 825 O O . LEU A 1 106 ? -6.426 -17.052 -12.210 1.00 81.81 106 LEU A O 1
ATOM 829 N N . ASP A 1 107 ? -5.771 -14.910 -12.353 1.00 82.44 107 ASP A N 1
ATOM 830 C CA . ASP A 1 107 ? -4.540 -15.172 -13.092 1.00 82.44 107 ASP A CA 1
ATOM 831 C C . ASP A 1 107 ? -3.456 -15.798 -12.202 1.00 82.44 107 ASP A C 1
ATOM 833 O O . ASP A 1 107 ? -2.984 -15.220 -11.221 1.00 82.44 107 ASP A O 1
ATOM 837 N N . GLN A 1 108 ? -2.998 -16.992 -12.586 1.00 79.94 108 GLN A N 1
ATOM 838 C CA . GLN A 1 108 ? -1.890 -17.706 -11.938 1.00 79.94 108 GLN A CA 1
ATOM 839 C C . GLN A 1 108 ? -0.549 -17.352 -12.600 1.00 79.94 108 GLN A C 1
ATOM 841 O O . GLN A 1 108 ? 0.170 -18.204 -13.118 1.00 79.94 108 GLN A O 1
ATOM 846 N N . ASP A 1 109 ? -0.237 -16.063 -12.625 1.00 87.06 109 ASP A N 1
ATOM 847 C CA . ASP A 1 109 ? 0.926 -15.475 -13.303 1.00 87.06 109 ASP A CA 1
ATOM 848 C C . ASP A 1 109 ? 2.245 -15.568 -12.507 1.00 87.06 109 ASP A C 1
ATOM 850 O O . ASP A 1 109 ? 3.333 -15.482 -13.082 1.00 87.06 109 ASP A O 1
ATOM 854 N N . TYR A 1 110 ? 2.170 -15.740 -11.186 1.00 91.38 110 TYR A N 1
ATOM 855 C CA . TYR A 1 110 ? 3.322 -15.790 -10.293 1.00 91.38 110 TYR A CA 1
ATOM 856 C C . TYR A 1 110 ? 2.997 -16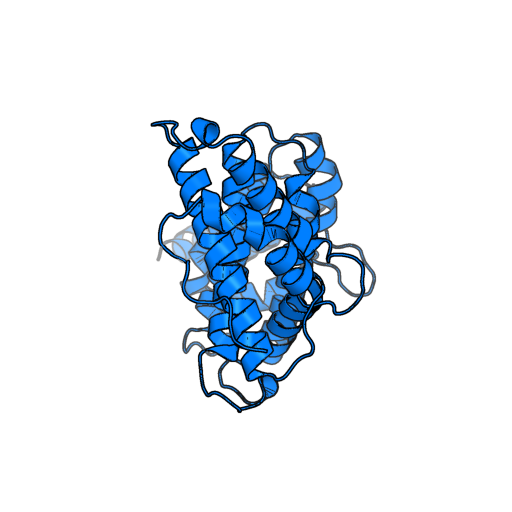.549 -8.998 1.00 91.38 110 TYR A C 1
ATOM 858 O O . TYR A 1 110 ? 1.859 -16.482 -8.527 1.00 91.38 110 TYR A O 1
ATOM 866 N N . PRO A 1 111 ? 3.970 -17.247 -8.370 1.00 92.44 111 PRO A N 1
ATOM 867 C CA . PRO A 1 111 ? 3.718 -18.016 -7.160 1.00 92.44 111 PRO A CA 1
ATOM 868 C C . PRO A 1 111 ? 3.131 -17.169 -6.031 1.00 92.44 111 PRO A C 1
ATOM 870 O O . PRO A 1 111 ? 3.716 -16.175 -5.596 1.00 92.44 111 PRO A O 1
ATOM 873 N N . GLU A 1 112 ? 2.008 -17.630 -5.493 1.00 90.81 112 GLU A N 1
ATOM 874 C CA . GLU A 1 112 ? 1.233 -16.926 -4.473 1.00 90.81 112 GLU A CA 1
ATOM 875 C C . GLU A 1 112 ? 2.054 -16.574 -3.222 1.00 90.81 112 GLU A C 1
ATOM 877 O O . GLU A 1 112 ? 1.989 -15.457 -2.716 1.00 90.81 112 GLU A O 1
ATOM 882 N N . LYS A 1 113 ? 2.912 -17.494 -2.759 1.00 91.19 113 LYS A N 1
ATOM 883 C CA . LYS A 1 113 ? 3.819 -17.237 -1.626 1.00 91.19 113 LYS A CA 1
ATOM 884 C C . LYS A 1 113 ? 4.745 -16.052 -1.892 1.00 91.19 113 LYS A C 1
ATOM 886 O O . LYS A 1 113 ? 5.015 -15.261 -0.995 1.00 91.19 113 LYS A O 1
ATOM 891 N N . SER A 1 114 ? 5.240 -15.928 -3.120 1.00 92.62 114 SER A N 1
ATOM 892 C CA . SER A 1 114 ? 6.113 -14.827 -3.510 1.00 92.62 114 SER A CA 1
ATOM 893 C C . SER A 1 114 ? 5.334 -13.519 -3.648 1.00 92.62 114 SER A C 1
ATOM 895 O O . SER A 1 114 ? 5.860 -12.485 -3.241 1.00 92.62 114 SER A O 1
ATOM 897 N N . LYS A 1 115 ? 4.080 -13.558 -4.130 1.00 94.56 115 LYS A N 1
ATOM 898 C CA . LYS A 1 115 ? 3.175 -12.398 -4.086 1.00 94.56 115 LYS A CA 1
ATOM 899 C C . LYS A 1 115 ? 2.947 -11.932 -2.643 1.00 94.56 115 LYS A C 1
ATOM 901 O O . LYS A 1 115 ? 3.146 -10.752 -2.379 1.00 94.56 115 LYS A O 1
ATOM 906 N N . SER A 1 116 ? 2.659 -12.844 -1.706 1.00 95.00 116 SER A N 1
ATOM 907 C CA . SER A 1 116 ? 2.451 -12.508 -0.282 1.00 95.00 116 SER A CA 1
ATOM 908 C C . SER A 1 116 ? 3.646 -11.766 0.322 1.00 95.00 116 SER A C 1
ATOM 910 O O . SER A 1 116 ? 3.495 -10.691 0.898 1.00 95.00 116 SER A O 1
ATOM 912 N N . VAL A 1 117 ? 4.868 -12.269 0.101 1.00 94.31 117 VAL A N 1
ATOM 913 C CA . VAL A 1 117 ? 6.094 -11.617 0.598 1.00 94.31 117 VAL A CA 1
ATOM 914 C C . VAL A 1 117 ? 6.267 -10.209 0.020 1.00 94.31 117 VAL A C 1
ATOM 916 O O . VAL A 1 117 ? 6.698 -9.300 0.728 1.00 94.31 117 VAL A O 1
ATOM 919 N N . ILE A 1 118 ? 5.949 -10.012 -1.262 1.00 95.12 118 ILE A N 1
ATOM 920 C CA . ILE A 1 118 ? 6.026 -8.693 -1.900 1.00 95.12 118 ILE A CA 1
ATOM 921 C C . ILE A 1 118 ? 4.944 -7.769 -1.327 1.00 95.12 118 ILE A C 1
ATOM 923 O O . ILE A 1 118 ? 5.265 -6.645 -0.948 1.00 95.12 118 ILE A O 1
ATOM 927 N N . MET A 1 119 ? 3.702 -8.242 -1.190 1.00 96.00 119 MET A N 1
ATOM 928 C CA . MET A 1 119 ? 2.598 -7.472 -0.603 1.00 96.00 119 MET A CA 1
ATOM 929 C C . MET A 1 119 ? 2.895 -7.043 0.828 1.00 96.00 119 MET A C 1
ATOM 931 O O . MET A 1 119 ? 2.698 -5.878 1.157 1.00 96.00 119 MET A O 1
ATOM 935 N N . LEU A 1 120 ? 3.459 -7.926 1.653 1.00 96.00 120 LEU A N 1
ATOM 936 C CA . LEU A 1 120 ? 3.878 -7.581 3.009 1.00 96.00 120 LEU A CA 1
ATOM 937 C C . LEU A 1 120 ? 4.909 -6.440 3.025 1.00 96.00 120 LEU A C 1
ATOM 939 O O . LEU A 1 120 ? 4.825 -5.553 3.869 1.00 96.00 120 LEU A O 1
ATOM 943 N N . ARG A 1 121 ? 5.866 -6.429 2.086 1.00 95.06 121 ARG A N 1
ATOM 944 C CA . ARG A 1 121 ? 6.871 -5.354 1.979 1.00 95.06 121 ARG A CA 1
ATOM 945 C C . ARG A 1 121 ? 6.255 -4.027 1.543 1.00 95.06 121 ARG A C 1
ATOM 947 O O . ARG A 1 121 ? 6.582 -3.001 2.133 1.00 95.06 121 ARG A O 1
ATOM 954 N N . PHE A 1 122 ? 5.367 -4.059 0.547 1.00 95.94 122 PHE A N 1
ATOM 955 C CA . PHE A 1 122 ? 4.609 -2.880 0.127 1.00 95.94 122 PHE A CA 1
ATOM 956 C C . PHE A 1 122 ? 3.808 -2.324 1.301 1.00 95.94 122 PHE A C 1
ATOM 958 O O . PHE A 1 122 ? 3.995 -1.174 1.676 1.00 95.94 122 PHE A O 1
ATOM 965 N N . VAL A 1 123 ? 2.979 -3.154 1.935 1.00 96.94 123 VAL A N 1
ATOM 966 C CA . VAL A 1 123 ? 2.129 -2.738 3.053 1.00 96.94 123 VAL A CA 1
ATOM 967 C C . VAL A 1 123 ? 2.941 -2.256 4.245 1.00 96.94 123 VAL A C 1
ATOM 969 O O . VAL A 1 123 ? 2.574 -1.251 4.840 1.00 96.94 123 VAL A O 1
ATOM 972 N N . GLY A 1 124 ? 4.065 -2.903 4.563 1.00 95.00 124 GLY A N 1
ATOM 973 C CA . GLY A 1 124 ? 4.985 -2.420 5.592 1.00 95.00 124 GLY A CA 1
ATOM 974 C C . GLY A 1 124 ? 5.430 -0.983 5.322 1.00 95.00 124 GLY A C 1
ATOM 975 O O . GLY A 1 124 ? 5.262 -0.126 6.181 1.00 95.00 124 GLY A O 1
ATOM 976 N N . HIS A 1 125 ? 5.889 -0.699 4.100 1.00 95.38 125 HIS A N 1
ATOM 977 C CA . HIS A 1 125 ? 6.265 0.658 3.708 1.00 95.38 125 HIS A CA 1
ATOM 978 C C . HIS A 1 125 ? 5.081 1.637 3.729 1.00 95.38 125 HIS A C 1
ATOM 980 O O . HIS A 1 125 ? 5.224 2.748 4.229 1.00 95.38 125 HIS A O 1
ATOM 986 N N . LEU A 1 126 ? 3.910 1.242 3.221 1.00 96.56 126 LEU A N 1
ATOM 987 C CA . LEU A 1 126 ? 2.713 2.089 3.218 1.00 96.56 126 LEU A CA 1
ATOM 988 C C . LEU A 1 126 ? 2.244 2.435 4.638 1.00 96.56 126 LEU A C 1
ATOM 990 O O . LEU A 1 126 ? 1.805 3.556 4.883 1.00 96.56 126 LEU A O 1
ATOM 994 N N . VAL A 1 127 ? 2.348 1.498 5.582 1.00 95.69 127 VAL A N 1
ATOM 995 C CA . VAL A 1 127 ? 2.071 1.749 7.002 1.00 95.69 127 VAL A CA 1
ATOM 996 C C . VAL A 1 127 ? 3.057 2.774 7.561 1.00 95.69 127 VAL A C 1
ATOM 998 O O . VAL A 1 127 ? 2.627 3.743 8.182 1.00 95.69 127 VAL A O 1
ATOM 1001 N N . ASP A 1 128 ? 4.356 2.613 7.295 1.00 93.19 128 ASP A N 1
ATOM 1002 C CA . ASP A 1 128 ? 5.383 3.552 7.764 1.00 93.19 128 ASP A CA 1
ATOM 1003 C C . ASP A 1 128 ? 5.163 4.968 7.176 1.00 93.19 128 ASP A C 1
ATOM 1005 O O . ASP A 1 128 ? 5.339 5.984 7.860 1.00 93.19 128 ASP A O 1
ATOM 1009 N N . LEU A 1 129 ? 4.705 5.054 5.919 1.00 94.62 129 LEU A N 1
ATOM 1010 C CA . LEU A 1 129 ? 4.256 6.306 5.301 1.00 94.62 129 LEU A CA 1
ATOM 1011 C C . LEU A 1 129 ? 3.031 6.877 6.028 1.00 94.62 129 LEU A C 1
ATOM 1013 O O . LEU A 1 129 ? 3.015 8.059 6.367 1.00 94.62 129 LEU A O 1
ATOM 1017 N N . PHE A 1 130 ? 2.023 6.057 6.326 1.00 94.81 130 PHE A N 1
ATOM 1018 C CA . PHE A 1 130 ? 0.810 6.501 7.018 1.00 94.81 130 PHE A CA 1
ATOM 1019 C C . PHE A 1 130 ? 1.075 7.005 8.450 1.00 94.81 130 PHE A C 1
ATOM 1021 O O . PHE A 1 130 ? 0.387 7.890 8.957 1.00 94.81 130 PHE A O 1
ATOM 1028 N N . GLU A 1 131 ? 2.109 6.492 9.109 1.00 92.00 131 GLU A N 1
ATOM 1029 C CA . GLU A 1 131 ? 2.547 6.963 10.426 1.00 92.00 131 GLU A CA 1
ATOM 1030 C C . GLU A 1 131 ? 3.248 8.331 10.399 1.00 92.00 131 GLU A C 1
ATOM 1032 O O . GLU A 1 131 ? 3.391 8.989 11.439 1.00 92.00 131 GLU A O 1
ATOM 1037 N N . THR A 1 132 ? 3.731 8.753 9.231 1.00 91.19 132 THR A N 1
ATOM 1038 C CA . THR A 1 132 ? 4.609 9.921 9.089 1.00 91.19 132 THR A CA 1
ATOM 1039 C C . THR A 1 132 ? 4.011 11.037 8.238 1.00 91.19 132 THR A C 1
ATOM 1041 O O . THR A 1 132 ? 4.291 12.202 8.527 1.00 91.19 132 THR A O 1
ATOM 1044 N N . PHE A 1 133 ? 3.136 10.726 7.273 1.00 90.94 133 PHE A N 1
ATOM 1045 C CA . PHE A 1 133 ? 2.660 11.675 6.259 1.00 90.94 133 PHE A CA 1
ATOM 1046 C C . PHE A 1 133 ? 2.053 12.951 6.855 1.00 90.94 133 PHE A C 1
ATOM 1048 O O . PHE A 1 133 ? 2.303 14.042 6.361 1.00 90.94 133 PHE A O 1
ATOM 1055 N N . LEU A 1 134 ? 1.319 12.886 7.972 1.00 87.69 134 LEU A N 1
ATOM 1056 C CA . LEU A 1 134 ? 0.725 14.101 8.541 1.00 87.69 134 LEU A CA 1
ATOM 1057 C C . LEU A 1 134 ? 1.743 15.164 8.970 1.00 87.69 134 LEU A C 1
ATOM 1059 O O . LEU A 1 134 ? 1.396 16.350 8.963 1.00 87.69 134 LEU A O 1
ATOM 1063 N N . TYR A 1 135 ? 2.949 14.741 9.350 1.00 87.94 135 TYR A N 1
ATOM 1064 C CA . TYR A 1 135 ? 4.022 15.598 9.857 1.00 87.94 135 TYR A CA 1
ATOM 1065 C C . TYR A 1 135 ? 4.953 16.100 8.751 1.00 87.94 135 TYR A C 1
ATOM 1067 O O . TYR A 1 135 ? 5.834 16.923 8.999 1.00 87.94 135 TYR A O 1
ATOM 1075 N N . CYS A 1 136 ? 4.775 15.592 7.537 1.00 89.75 136 CYS A N 1
ATOM 1076 C CA . CYS A 1 136 ? 5.557 15.967 6.380 1.00 89.75 136 CYS A CA 1
ATOM 1077 C C . CYS A 1 136 ? 5.205 17.389 5.908 1.00 89.75 136 CYS A C 1
ATOM 1079 O O . CYS A 1 136 ? 4.088 17.880 6.090 1.00 89.75 136 CYS A O 1
ATOM 1081 N N . ARG A 1 137 ? 6.178 18.069 5.293 1.00 92.31 137 ARG A N 1
ATOM 1082 C CA . ARG A 1 137 ? 5.959 19.369 4.647 1.00 92.31 137 ARG A CA 1
ATOM 1083 C C . ARG A 1 137 ? 5.384 19.135 3.257 1.00 92.31 137 ARG A C 1
ATOM 1085 O O . ARG A 1 137 ? 5.969 18.366 2.508 1.00 92.31 137 ARG A O 1
ATOM 1092 N N . TYR A 1 138 ? 4.325 19.846 2.888 1.00 92.00 138 TYR A N 1
ATOM 1093 C CA . TYR A 1 138 ? 3.706 19.751 1.564 1.00 92.00 138 TYR A CA 1
ATOM 1094 C C . TYR A 1 138 ? 3.776 21.084 0.831 1.00 92.00 138 TYR A C 1
ATOM 1096 O O . TYR A 1 138 ? 3.550 22.132 1.437 1.00 92.00 138 TYR A O 1
ATOM 1104 N N . ASN A 1 139 ? 4.072 21.039 -0.467 1.00 91.56 139 ASN A N 1
ATOM 1105 C CA . ASN A 1 139 ? 3.902 22.195 -1.349 1.00 91.56 139 ASN A CA 1
ATOM 1106 C C . ASN A 1 139 ? 2.420 22.420 -1.668 1.00 91.56 139 ASN A C 1
ATOM 1108 O O . ASN A 1 139 ? 1.965 23.559 -1.716 1.00 91.56 139 ASN A O 1
ATOM 1112 N N . GLU A 1 140 ? 1.670 21.329 -1.831 1.00 86.12 140 GLU A N 1
ATOM 1113 C CA . GLU A 1 140 ? 0.237 21.337 -2.105 1.00 86.12 140 GLU A CA 1
ATOM 1114 C C . GLU A 1 140 ? -0.510 20.592 -0.998 1.00 86.12 140 GLU A C 1
ATOM 1116 O O . GLU A 1 140 ? -0.330 19.390 -0.801 1.00 86.12 140 GLU A O 1
ATOM 1121 N N . GLN A 1 141 ? -1.388 21.293 -0.279 1.00 80.81 141 GLN A N 1
ATOM 1122 C CA . GLN A 1 141 ? -2.152 20.696 0.821 1.00 80.81 141 GLN A CA 1
ATOM 1123 C C . GLN A 1 141 ? -3.084 19.569 0.342 1.00 80.81 141 GLN A C 1
ATOM 1125 O O . GLN A 1 141 ? -3.307 18.607 1.073 1.00 80.81 141 GLN A O 1
ATOM 1130 N N . CYS A 1 142 ? -3.584 19.642 -0.897 1.00 85.06 142 CYS A N 1
ATOM 1131 C CA . CYS A 1 142 ? -4.404 18.578 -1.483 1.00 85.06 142 CYS A CA 1
ATOM 1132 C C . CYS A 1 142 ? -3.631 17.255 -1.598 1.00 85.06 142 CYS A C 1
ATOM 1134 O O . CYS A 1 142 ? -4.204 16.201 -1.341 1.00 85.06 142 CYS A O 1
ATOM 1136 N N . GLN A 1 143 ? -2.323 17.299 -1.883 1.00 90.00 143 GLN A N 1
ATOM 1137 C CA . GLN A 1 143 ? -1.482 16.101 -1.995 1.00 90.00 143 GLN A CA 1
ATOM 1138 C C . GLN A 1 143 ? -1.391 15.343 -0.659 1.00 90.00 143 GLN A C 1
ATOM 1140 O O . GLN A 1 143 ? -1.344 14.115 -0.636 1.00 90.00 143 GLN A O 1
ATOM 1145 N N . LYS A 1 144 ? -1.432 16.058 0.475 1.00 91.12 144 LYS A N 1
ATOM 1146 C CA . LYS A 1 144 ? -1.481 15.446 1.813 1.00 91.12 144 LYS A CA 1
ATOM 1147 C C . LYS A 1 144 ? -2.743 14.604 2.009 1.00 91.12 144 LYS A C 1
ATOM 1149 O O . LYS A 1 144 ? -2.665 13.499 2.543 1.00 91.12 144 LYS A O 1
ATOM 1154 N N . LEU A 1 145 ? -3.892 15.139 1.599 1.00 90.44 145 LEU A N 1
ATOM 1155 C CA . LEU A 1 145 ? -5.184 14.464 1.717 1.00 90.44 145 LEU A CA 1
ATOM 1156 C C . LEU A 1 145 ? -5.307 13.321 0.704 1.00 90.44 145 LEU A C 1
ATOM 1158 O O . LEU A 1 145 ? -5.759 12.246 1.084 1.00 90.44 145 LEU A O 1
ATOM 1162 N N . GLU A 1 146 ? -4.833 13.513 -0.534 1.00 92.25 146 GLU A N 1
ATOM 1163 C CA . GLU A 1 146 ? -4.765 12.459 -1.557 1.00 92.25 146 GLU A CA 1
ATOM 1164 C C . GLU A 1 146 ? -4.001 11.240 -1.034 1.00 92.25 146 GLU A C 1
ATOM 1166 O O . GLU A 1 146 ? -4.521 10.129 -1.072 1.00 92.25 146 GLU A O 1
ATOM 1171 N N . ILE A 1 147 ? -2.802 11.439 -0.476 1.00 94.94 147 ILE A N 1
ATOM 1172 C CA . ILE A 1 147 ? -2.005 10.342 0.093 1.00 94.94 147 ILE A CA 1
ATOM 1173 C C . ILE A 1 147 ? -2.766 9.635 1.215 1.00 94.94 147 ILE A C 1
ATOM 1175 O O . ILE A 1 147 ? -2.806 8.407 1.241 1.00 94.94 147 ILE A O 1
ATOM 1179 N N . GLY A 1 148 ? -3.386 10.391 2.125 1.00 94.25 148 GLY A N 1
ATOM 1180 C CA . GLY A 1 148 ? -4.186 9.819 3.207 1.00 94.25 148 GLY A CA 1
ATOM 1181 C C . GLY A 1 148 ? -5.330 8.943 2.687 1.00 94.25 148 GLY A C 1
ATOM 1182 O O . GLY A 1 148 ? -5.498 7.817 3.153 1.00 94.25 148 GLY A O 1
ATOM 1183 N N . VAL A 1 149 ? -6.083 9.439 1.700 1.00 94.81 149 VAL A N 1
ATOM 1184 C CA . VAL A 1 149 ? -7.193 8.716 1.061 1.00 94.81 149 VAL A CA 1
ATOM 1185 C C . VAL A 1 149 ? -6.700 7.444 0.375 1.00 94.81 149 VAL A C 1
ATOM 1187 O O . VAL A 1 149 ? -7.220 6.372 0.674 1.00 94.81 149 VAL A O 1
ATOM 1190 N N . LEU A 1 150 ? -5.673 7.536 -0.477 1.00 96.31 150 LEU A N 1
ATOM 1191 C CA . LEU A 1 150 ? -5.145 6.386 -1.221 1.00 96.31 150 LEU A CA 1
ATOM 1192 C C . LEU A 1 150 ? -4.597 5.296 -0.284 1.00 96.31 150 LEU A C 1
ATOM 1194 O O . LEU A 1 150 ? -4.856 4.109 -0.480 1.00 96.31 150 LEU A O 1
ATOM 1198 N N . LEU A 1 151 ? -3.880 5.681 0.780 1.00 97.12 151 LEU A N 1
ATOM 1199 C CA . LEU A 1 151 ? -3.369 4.732 1.775 1.00 97.12 151 LEU A CA 1
ATOM 1200 C C . LEU A 1 151 ? -4.508 3.998 2.494 1.00 97.12 151 LEU A C 1
ATOM 1202 O O . LEU A 1 151 ? -4.471 2.773 2.616 1.00 97.12 151 LEU A O 1
ATOM 1206 N N . LEU A 1 152 ? -5.529 4.728 2.951 1.00 96.44 152 LEU A N 1
ATOM 1207 C CA . LEU A 1 152 ? -6.670 4.125 3.638 1.00 96.44 152 LEU A CA 1
ATOM 1208 C C . LEU A 1 152 ? -7.520 3.250 2.721 1.00 96.44 152 LEU A C 1
ATOM 1210 O O . LEU A 1 152 ? -7.996 2.208 3.170 1.00 96.44 152 LEU A O 1
ATOM 1214 N N . ASP A 1 153 ? -7.708 3.639 1.463 1.00 96.25 153 ASP A N 1
ATOM 1215 C CA . ASP A 1 153 ? -8.4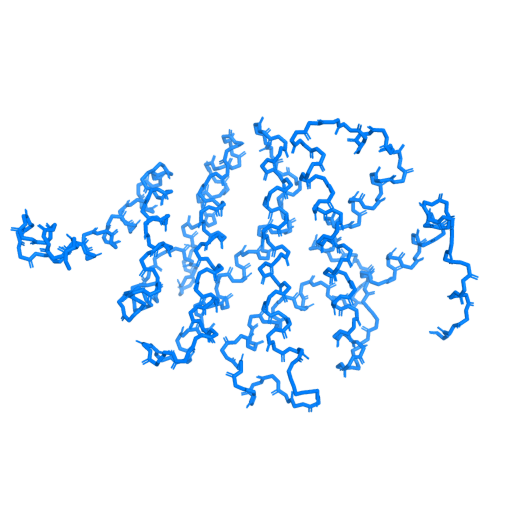42 2.836 0.484 1.00 96.25 153 ASP A CA 1
ATOM 1216 C C . ASP A 1 153 ? -7.694 1.534 0.163 1.00 96.25 153 ASP A C 1
ATOM 1218 O O . ASP A 1 153 ? -8.267 0.439 0.210 1.00 96.25 153 ASP A O 1
ATOM 1222 N N . THR A 1 154 ? -6.371 1.626 -0.009 1.00 97.19 154 THR A N 1
ATOM 1223 C CA . THR A 1 154 ? -5.482 0.468 -0.162 1.00 97.19 154 THR A CA 1
ATOM 1224 C C . THR A 1 154 ? -5.595 -0.481 1.036 1.00 97.19 154 THR A C 1
ATOM 1226 O O . THR A 1 154 ? -5.815 -1.683 0.866 1.00 97.19 154 THR A O 1
ATOM 1229 N N . PHE A 1 155 ? -5.492 0.034 2.267 1.00 97.75 155 PHE A N 1
ATOM 1230 C CA . PHE A 1 155 ? -5.622 -0.790 3.473 1.00 97.75 155 PHE A CA 1
ATOM 1231 C C . PHE A 1 155 ? -7.019 -1.395 3.617 1.00 97.75 155 PHE A C 1
ATOM 1233 O O . PHE A 1 155 ? -7.141 -2.576 3.944 1.00 97.75 155 PHE A O 1
ATOM 1240 N N . SER A 1 156 ? -8.067 -0.615 3.341 1.00 96.69 156 SER A N 1
ATOM 1241 C CA . SER A 1 156 ? -9.458 -1.073 3.388 1.00 96.69 156 SER A CA 1
ATOM 1242 C C . SER A 1 156 ? -9.692 -2.219 2.413 1.00 96.69 156 SER A C 1
ATOM 1244 O O . SER A 1 156 ? -10.279 -3.227 2.795 1.00 96.69 156 SER A O 1
ATOM 1246 N N . THR A 1 157 ? -9.177 -2.106 1.186 1.00 96.25 157 THR A N 1
ATOM 1247 C CA . THR A 1 157 ? -9.297 -3.142 0.153 1.00 96.25 157 THR A CA 1
ATOM 1248 C C . THR A 1 157 ? -8.642 -4.448 0.597 1.00 96.25 157 THR A C 1
ATOM 1250 O O . THR A 1 157 ? -9.252 -5.513 0.484 1.00 96.25 157 THR A O 1
ATOM 1253 N N . ILE A 1 158 ? -7.431 -4.386 1.161 1.00 96.25 158 ILE A N 1
ATOM 1254 C CA . ILE A 1 158 ? -6.725 -5.567 1.682 1.00 96.25 158 ILE A CA 1
ATOM 1255 C C . ILE A 1 158 ? -7.512 -6.211 2.828 1.00 96.25 158 ILE A C 1
ATOM 1257 O O . ILE A 1 158 ? -7.767 -7.417 2.809 1.00 96.25 158 ILE A O 1
ATOM 1261 N N . LEU A 1 159 ? -7.925 -5.415 3.817 1.00 95.31 159 LEU A N 1
ATOM 1262 C CA . LEU A 1 159 ? -8.651 -5.913 4.984 1.00 95.31 159 LEU A CA 1
ATOM 1263 C C . LEU A 1 159 ? -10.013 -6.503 4.604 1.00 95.31 159 LEU A C 1
ATOM 1265 O O . LEU A 1 159 ? -10.345 -7.597 5.053 1.00 95.31 159 LEU A O 1
ATOM 1269 N N . ALA A 1 160 ? -10.779 -5.825 3.748 1.00 93.62 160 ALA A N 1
ATOM 1270 C CA . ALA A 1 160 ? -12.063 -6.314 3.258 1.00 93.62 160 ALA A CA 1
ATOM 1271 C C . ALA A 1 160 ? -11.907 -7.612 2.449 1.00 93.62 160 ALA A C 1
ATOM 1273 O O . ALA A 1 160 ? -12.724 -8.518 2.588 1.00 93.62 160 ALA A O 1
ATOM 1274 N N . SER A 1 161 ? -10.828 -7.748 1.674 1.00 92.19 161 SER A N 1
ATOM 1275 C CA . SER A 1 161 ? -10.539 -8.974 0.917 1.00 92.19 161 SER A CA 1
ATOM 1276 C C . SER A 1 161 ? -10.239 -10.176 1.822 1.00 92.19 161 SER A C 1
ATOM 1278 O O . SER A 1 161 ? -10.575 -11.310 1.485 1.00 92.19 161 SER A O 1
ATOM 1280 N N . VAL A 1 162 ? -9.601 -9.960 2.976 1.00 92.19 162 VAL A N 1
ATOM 1281 C CA . VAL A 1 162 ? -9.247 -11.042 3.912 1.00 92.19 162 VAL A CA 1
ATOM 1282 C C . VAL A 1 162 ? -10.378 -11.356 4.889 1.00 92.19 162 VAL A C 1
ATOM 1284 O O . VAL A 1 162 ? -10.690 -12.524 5.114 1.00 92.19 162 VAL A O 1
ATOM 1287 N N . TYR A 1 163 ? -10.992 -10.336 5.483 1.00 89.25 163 TYR A N 1
ATOM 1288 C CA . TYR A 1 163 ? -11.948 -10.503 6.582 1.00 89.25 163 TYR A CA 1
ATOM 1289 C C . TYR A 1 163 ? -13.412 -10.366 6.155 1.00 89.25 163 TYR A C 1
ATOM 1291 O O . TYR A 1 163 ? -14.283 -10.841 6.871 1.00 89.25 163 TYR A O 1
ATOM 1299 N N . GLY A 1 164 ? -13.698 -9.776 4.989 1.00 83.44 164 GLY A N 1
ATOM 1300 C CA . GLY A 1 164 ? -15.065 -9.644 4.469 1.00 83.44 164 GLY A CA 1
ATOM 1301 C C . GLY A 1 164 ? -15.615 -10.904 3.792 1.00 83.44 164 GLY A C 1
ATOM 1302 O O . GLY A 1 164 ? -16.797 -10.947 3.463 1.00 83.44 164 GLY A O 1
ATOM 1303 N N . ILE A 1 165 ? -14.777 -11.921 3.572 1.00 76.56 165 ILE A N 1
ATOM 1304 C CA . ILE A 1 165 ? -15.142 -13.188 2.922 1.00 76.56 165 ILE A CA 1
ATOM 1305 C C . ILE A 1 165 ? -14.935 -14.323 3.928 1.00 76.56 165 ILE A C 1
ATOM 1307 O O . ILE A 1 165 ? -13.878 -14.390 4.554 1.00 76.56 165 ILE A O 1
ATOM 1311 N N . ASP A 1 166 ? -15.916 -15.218 4.063 1.00 71.69 166 ASP A N 1
ATOM 1312 C CA . ASP A 1 166 ? -15.886 -16.400 4.938 1.00 71.69 166 ASP A CA 1
ATOM 1313 C C . ASP A 1 166 ? -15.538 -16.080 6.407 1.00 71.69 166 ASP A C 1
ATOM 1315 O O . ASP A 1 166 ? -14.411 -16.289 6.876 1.00 71.69 166 ASP A O 1
ATOM 1319 N N . GLU A 1 167 ? -16.520 -15.552 7.145 1.00 73.62 167 GLU A N 1
ATOM 1320 C CA . GLU A 1 167 ? -16.401 -15.275 8.582 1.00 73.62 167 GLU A CA 1
ATOM 1321 C C . GLU A 1 167 ? -16.028 -16.548 9.372 1.00 73.62 167 GLU A C 1
ATOM 1323 O O . GLU A 1 167 ? -16.594 -17.622 9.166 1.00 73.62 167 GLU A O 1
ATOM 1328 N N . GLY A 1 168 ? -15.058 -16.435 10.287 1.00 71.44 168 GLY A N 1
ATOM 1329 C CA . GLY A 1 168 ? -14.622 -17.531 11.165 1.00 71.44 168 GLY A CA 1
ATOM 1330 C C . GLY A 1 168 ? -13.582 -18.496 10.577 1.00 71.44 168 GLY A C 1
ATOM 1331 O O . GLY A 1 168 ? -13.086 -19.366 11.293 1.00 71.44 168 GLY A O 1
ATOM 1332 N N . VAL A 1 169 ? -13.206 -18.348 9.303 1.00 81.12 169 VAL A N 1
ATOM 1333 C CA . VAL A 1 169 ? -12.100 -19.103 8.689 1.00 81.12 169 VAL A CA 1
ATOM 1334 C C . VAL A 1 169 ? -10.780 -18.343 8.904 1.00 81.12 169 VAL A C 1
ATOM 1336 O O . VAL A 1 169 ? -10.740 -17.136 8.665 1.00 81.12 169 VAL A O 1
ATOM 1339 N N . PRO A 1 170 ? -9.673 -18.992 9.318 1.00 81.12 170 PRO A N 1
ATOM 1340 C CA . PRO A 1 170 ? -8.412 -18.289 9.536 1.00 81.12 170 PRO A CA 1
ATOM 1341 C C . PRO A 1 170 ? -7.821 -17.772 8.215 1.00 81.12 170 PRO A C 1
ATOM 1343 O O . PRO A 1 170 ? -7.812 -18.479 7.201 1.00 81.12 170 PRO A O 1
ATOM 1346 N N . ALA A 1 171 ? -7.281 -16.548 8.237 1.00 82.56 171 ALA A N 1
ATOM 1347 C CA . ALA A 1 171 ? -6.820 -15.808 7.053 1.00 82.56 171 ALA A CA 1
ATOM 1348 C C . ALA A 1 171 ? -5.841 -16.588 6.151 1.00 82.56 171 ALA A C 1
ATOM 1350 O O . ALA A 1 171 ? -5.875 -16.459 4.931 1.00 82.56 171 ALA A O 1
ATOM 1351 N N . ASN A 1 172 ? -5.000 -17.446 6.731 1.00 81.38 172 ASN A N 1
ATOM 1352 C CA . ASN A 1 172 ? -4.006 -18.254 6.015 1.00 81.38 172 ASN A CA 1
ATOM 1353 C C . ASN A 1 172 ? -4.594 -19.422 5.196 1.00 81.38 172 ASN A C 1
ATOM 1355 O O . ASN A 1 172 ? -3.888 -20.009 4.373 1.00 81.38 172 ASN A O 1
ATOM 1359 N N . THR A 1 173 ? -5.864 -19.769 5.415 1.00 81.50 173 THR A N 1
ATOM 1360 C CA . THR A 1 173 ? -6.563 -20.844 4.690 1.00 81.50 173 THR A CA 1
ATOM 1361 C C . THR A 1 173 ? -7.508 -20.334 3.608 1.00 81.50 173 THR A C 1
ATOM 1363 O O . THR A 1 173 ? -7.939 -21.121 2.765 1.00 81.50 173 THR A O 1
ATOM 1366 N N . LYS A 1 174 ? -7.801 -19.029 3.598 1.00 84.56 174 LYS A N 1
ATOM 1367 C CA . LYS A 1 174 ? -8.716 -18.409 2.636 1.00 84.56 174 LYS A CA 1
ATOM 1368 C C . LYS A 1 174 ? -8.117 -18.347 1.232 1.00 84.56 174 LYS A C 1
ATOM 1370 O O . LYS A 1 174 ? -6.902 -18.398 1.045 1.00 84.56 174 LYS A O 1
ATOM 1375 N N . VAL A 1 175 ? -8.983 -18.157 0.236 1.00 81.88 175 VAL A N 1
ATOM 1376 C CA . VAL A 1 175 ? -8.574 -17.881 -1.155 1.00 81.88 175 VAL A CA 1
ATOM 1377 C C . VAL A 1 175 ? -7.719 -16.608 -1.234 1.00 81.88 175 VAL A C 1
ATOM 1379 O O . VAL A 1 175 ? -6.806 -16.521 -2.045 1.00 81.88 175 VAL A O 1
ATOM 1382 N N . THR A 1 176 ? -7.950 -15.657 -0.327 1.00 87.81 176 THR A N 1
ATOM 1383 C CA . THR A 1 176 ? -7.221 -14.387 -0.213 1.00 87.81 176 THR A CA 1
ATOM 1384 C C . THR A 1 176 ? -6.008 -14.451 0.722 1.00 87.81 176 THR A C 1
ATOM 1386 O O . THR A 1 176 ? -5.484 -13.412 1.126 1.00 87.81 176 THR A O 1
ATOM 1389 N N . LYS A 1 177 ? -5.496 -15.650 1.045 1.00 90.38 177 LYS A N 1
ATOM 1390 C CA . LYS A 1 177 ? -4.333 -15.836 1.937 1.00 90.38 177 LYS A CA 1
ATOM 1391 C C . LYS A 1 177 ? -3.056 -15.127 1.462 1.00 90.38 177 LYS A C 1
ATOM 1393 O O . LYS A 1 177 ? -2.183 -14.872 2.286 1.00 90.38 177 LYS A O 1
ATOM 1398 N N . VAL A 1 178 ? -2.958 -14.751 0.181 1.00 93.25 178 VAL A N 1
ATOM 1399 C CA . VAL A 1 178 ? -1.905 -13.859 -0.350 1.00 93.25 178 VAL A CA 1
ATOM 1400 C C . VAL A 1 178 ? -1.789 -12.540 0.426 1.00 93.25 178 VAL A C 1
ATOM 1402 O O . VAL A 1 178 ? -0.720 -11.942 0.475 1.00 93.25 178 VAL A O 1
ATOM 1405 N N . PHE A 1 179 ? -2.873 -12.100 1.061 1.00 95.31 179 PHE A N 1
ATOM 1406 C CA . PHE A 1 179 ? -2.924 -10.884 1.859 1.00 95.31 179 PHE A CA 1
ATOM 1407 C C . PHE A 1 179 ? -2.853 -11.132 3.368 1.00 95.31 179 PHE A C 1
ATOM 1409 O O . PHE A 1 179 ? -2.853 -10.162 4.114 1.00 95.31 179 PHE A O 1
ATOM 1416 N N . ALA A 1 180 ? -2.790 -12.380 3.845 1.00 93.56 180 ALA A N 1
ATOM 1417 C CA . ALA A 1 180 ? -2.918 -12.690 5.272 1.00 93.56 180 ALA A CA 1
ATOM 1418 C C . ALA A 1 180 ? -1.865 -11.965 6.133 1.00 93.56 180 ALA A C 1
ATOM 1420 O O . ALA A 1 180 ? -2.218 -11.271 7.087 1.00 93.56 180 ALA A O 1
ATOM 1421 N N . ASP A 1 181 ? -0.588 -12.056 5.751 1.00 94.88 181 ASP A N 1
ATOM 1422 C CA . ASP A 1 181 ? 0.509 -11.415 6.490 1.00 94.88 181 ASP A CA 1
ATOM 1423 C C . ASP A 1 181 ? 0.414 -9.882 6.419 1.00 94.88 181 ASP A C 1
ATOM 1425 O O . ASP A 1 181 ? 0.631 -9.178 7.406 1.00 94.88 181 ASP A O 1
ATOM 1429 N N . ALA A 1 182 ? 0.051 -9.356 5.248 1.00 96.38 182 ALA A N 1
ATOM 1430 C CA . ALA A 1 182 ? -0.115 -7.926 5.023 1.00 96.38 182 ALA A CA 1
ATOM 1431 C C . ALA A 1 182 ? -1.292 -7.351 5.835 1.00 96.38 182 ALA A C 1
ATOM 1433 O O . ALA A 1 182 ? -1.170 -6.293 6.448 1.00 96.38 182 ALA A O 1
ATOM 1434 N N . ALA A 1 183 ? -2.410 -8.071 5.893 1.00 95.44 183 ALA A N 1
ATOM 1435 C CA . ALA A 1 183 ? -3.582 -7.707 6.674 1.00 95.44 183 ALA A CA 1
ATOM 1436 C C . ALA A 1 183 ? -3.286 -7.738 8.180 1.00 95.44 183 ALA A C 1
ATOM 1438 O O . ALA A 1 183 ? -3.670 -6.804 8.883 1.00 95.44 183 ALA A O 1
ATOM 1439 N N . SER A 1 184 ? -2.548 -8.748 8.664 1.00 94.12 184 SER A N 1
ATOM 1440 C CA . SER A 1 184 ? -2.055 -8.775 10.050 1.00 94.12 184 SER A CA 1
ATOM 1441 C C . SER A 1 184 ? -1.199 -7.547 10.340 1.00 94.12 184 SER A C 1
ATOM 1443 O O . SER A 1 184 ? -1.493 -6.822 11.281 1.00 94.12 184 SER A O 1
ATOM 1445 N N . ARG A 1 185 ? -0.219 -7.233 9.476 1.00 95.06 185 ARG A N 1
ATOM 1446 C CA . ARG A 1 185 ? 0.644 -6.052 9.641 1.00 95.06 185 ARG A CA 1
ATOM 1447 C C . ARG A 1 185 ? -0.156 -4.752 9.744 1.00 95.06 185 ARG A C 1
ATOM 1449 O O . ARG A 1 185 ? 0.247 -3.886 10.513 1.00 95.06 185 ARG A O 1
ATOM 1456 N N . ILE A 1 186 ? -1.249 -4.598 8.991 1.00 95.62 186 ILE A N 1
ATOM 1457 C CA . ILE A 1 186 ? -2.137 -3.429 9.102 1.00 95.62 186 ILE A CA 1
ATOM 1458 C C . ILE A 1 186 ? -2.827 -3.429 10.467 1.00 95.62 186 ILE A C 1
ATOM 1460 O O . ILE A 1 186 ? -2.711 -2.448 11.195 1.00 95.62 186 ILE A O 1
ATOM 1464 N N . LEU A 1 187 ? -3.514 -4.513 10.842 1.00 93.44 187 LEU A N 1
ATOM 1465 C CA . LEU A 1 187 ? -4.223 -4.580 12.124 1.00 93.44 187 LEU A CA 1
ATOM 1466 C C . LEU A 1 187 ? -3.281 -4.342 13.308 1.00 93.44 187 LEU A C 1
ATOM 1468 O O . LEU A 1 187 ? -3.615 -3.555 14.191 1.00 93.44 187 LEU A O 1
ATOM 1472 N N . ASP A 1 188 ? -2.087 -4.929 13.278 1.00 91.56 188 ASP A N 1
ATOM 1473 C CA . ASP A 1 188 ? -1.062 -4.777 14.311 1.00 91.56 188 ASP A CA 1
ATOM 1474 C C . ASP A 1 188 ? -0.590 -3.323 14.463 1.00 91.56 188 ASP A C 1
ATOM 1476 O O . ASP A 1 188 ? -0.190 -2.928 15.551 1.00 91.56 188 ASP A O 1
ATOM 1480 N N . SER A 1 189 ? -0.668 -2.496 13.415 1.00 91.31 189 SER A N 1
ATOM 1481 C CA . SER A 1 189 ? -0.329 -1.065 13.493 1.00 91.31 189 SER A CA 1
ATOM 1482 C C . SER A 1 189 ? -1.418 -0.216 14.140 1.00 91.31 189 SER A C 1
ATOM 1484 O O . SER A 1 189 ? -1.120 0.792 14.780 1.00 91.31 189 SER A O 1
ATOM 1486 N N . PHE A 1 190 ? -2.688 -0.576 13.936 1.00 90.00 190 PHE A N 1
ATOM 1487 C CA . PHE A 1 190 ? -3.833 0.244 14.344 1.00 90.00 190 PHE A CA 1
ATOM 1488 C C . PHE A 1 190 ? -4.495 -0.237 15.641 1.00 90.00 190 PHE A C 1
ATOM 1490 O O . PHE A 1 190 ? -5.047 0.577 16.381 1.00 90.00 190 PHE A O 1
ATOM 1497 N N . LEU A 1 191 ? -4.439 -1.538 15.936 1.00 87.56 191 LEU A N 1
ATOM 1498 C CA . LEU A 1 191 ? -5.141 -2.180 17.052 1.00 87.56 191 LEU A CA 1
ATOM 1499 C C . LEU A 1 191 ? -4.224 -2.533 18.234 1.00 87.56 191 LEU A C 1
ATOM 1501 O O . LEU A 1 191 ? -4.544 -3.411 19.038 1.00 87.56 191 LEU A O 1
ATOM 1505 N N . ILE A 1 192 ? -3.108 -1.817 18.383 1.00 85.38 192 ILE A N 1
ATOM 1506 C CA . ILE A 1 192 ? -2.213 -1.957 19.537 1.00 85.38 192 ILE A CA 1
ATOM 1507 C C . ILE A 1 192 ? -3.010 -1.738 20.836 1.00 85.38 192 ILE A C 1
ATOM 1509 O O . ILE A 1 192 ? -3.765 -0.773 20.979 1.00 85.38 192 ILE A O 1
ATOM 1513 N N . SER A 1 193 ? -2.875 -2.683 21.771 1.00 72.88 193 SER A N 1
ATOM 1514 C CA . SER A 1 193 ? -3.592 -2.685 23.059 1.00 72.88 193 SER A CA 1
ATOM 1515 C C . SER A 1 193 ? -2.892 -1.887 24.166 1.00 72.88 193 SER A C 1
ATOM 1517 O O . SER A 1 193 ? -3.460 -1.758 25.252 1.00 72.88 193 SER A O 1
ATOM 1519 N N . ASP A 1 194 ? -1.669 -1.414 23.913 1.00 73.62 194 ASP A N 1
ATOM 1520 C CA . ASP A 1 194 ? -0.880 -0.603 24.849 1.00 73.62 194 ASP A CA 1
ATOM 1521 C C . ASP A 1 194 ? -1.584 0.728 25.168 1.00 73.62 194 ASP A C 1
ATOM 1523 O O . ASP A 1 194 ? -2.479 1.135 24.434 1.00 73.62 194 ASP A O 1
ATOM 1527 N N . GLU A 1 195 ? -1.239 1.385 26.278 1.00 62.69 195 GLU A N 1
ATOM 1528 C CA . GLU A 1 195 ? -1.913 2.619 26.716 1.00 62.69 195 GLU A CA 1
ATOM 1529 C C . GLU A 1 195 ? -1.634 3.814 25.796 1.00 62.69 195 GLU A C 1
ATOM 1531 O O . GLU A 1 195 ? -2.485 4.697 25.657 1.00 62.69 195 GLU A O 1
ATOM 1536 N N . ASP A 1 196 ? -0.487 3.814 25.117 1.00 65.75 196 ASP A N 1
ATOM 1537 C CA . ASP A 1 196 ? -0.143 4.848 24.150 1.00 65.75 196 ASP A CA 1
ATOM 1538 C C . ASP A 1 196 ? -0.923 4.671 22.840 1.00 65.75 196 ASP A C 1
ATOM 1540 O O . ASP A 1 196 ? -0.991 3.591 22.247 1.00 65.75 196 ASP A O 1
ATOM 1544 N N . SER A 1 197 ? -1.508 5.769 22.349 1.00 63.41 197 SER A N 1
ATOM 1545 C CA . SER A 1 197 ? -2.222 5.764 21.071 1.00 63.41 197 SER A CA 1
ATOM 1546 C C . SER A 1 197 ? -1.273 5.356 19.937 1.00 63.41 197 SER A C 1
ATOM 1548 O O . SER A 1 197 ? -0.220 5.993 19.800 1.00 63.41 197 SER A O 1
ATOM 1550 N N . PRO A 1 198 ? -1.636 4.374 19.085 1.00 74.50 198 PRO A N 1
ATOM 1551 C CA . PRO A 1 198 ? -0.759 3.944 18.008 1.00 74.50 198 PRO A CA 1
ATOM 1552 C C . PRO A 1 198 ? -0.424 5.119 17.091 1.00 74.50 198 PRO A C 1
ATOM 1554 O O . PRO A 1 198 ? -1.291 5.934 16.761 1.00 74.50 198 PRO A O 1
ATOM 1557 N N . ARG A 1 199 ? 0.830 5.196 16.636 1.00 79.50 199 ARG A N 1
ATOM 1558 C CA . ARG A 1 199 ? 1.278 6.266 15.734 1.00 79.50 199 ARG A CA 1
ATOM 1559 C C . ARG A 1 199 ? 0.427 6.325 14.464 1.00 79.50 199 ARG A C 1
ATOM 1561 O O . ARG A 1 199 ? 0.052 7.414 14.038 1.00 79.50 199 ARG A O 1
ATOM 1568 N N . ALA A 1 200 ? 0.047 5.163 13.934 1.00 81.06 200 ALA A N 1
ATOM 1569 C CA . ALA A 1 200 ? -0.843 5.050 12.783 1.00 81.06 200 ALA A CA 1
ATOM 1570 C C . ALA A 1 200 ? -2.235 5.636 13.075 1.00 81.06 200 ALA A C 1
ATOM 1572 O O . ALA A 1 200 ? -2.785 6.376 12.269 1.00 81.06 200 ALA A O 1
ATOM 1573 N N . ALA A 1 201 ? -2.787 5.392 14.264 1.00 82.44 201 ALA A N 1
ATOM 1574 C CA . ALA A 1 201 ? -4.081 5.934 14.671 1.00 82.44 201 ALA A CA 1
ATOM 1575 C C . ALA A 1 201 ? -4.068 7.450 14.920 1.00 82.44 201 ALA A C 1
ATOM 1577 O O . ALA A 1 201 ? -5.113 8.102 14.828 1.00 82.44 201 ALA A O 1
ATOM 1578 N N . ARG A 1 202 ? -2.901 8.035 15.230 1.00 86.12 202 ARG A N 1
ATOM 1579 C CA . ARG A 1 202 ? -2.786 9.467 15.537 1.00 86.12 202 ARG A CA 1
ATOM 1580 C C . ARG A 1 202 ? -3.269 10.333 14.381 1.00 86.12 202 ARG A C 1
ATOM 1582 O O . ARG A 1 202 ? -3.809 11.410 14.636 1.00 86.12 202 ARG A O 1
ATOM 1589 N N . SER A 1 203 ? -3.125 9.870 13.140 1.00 86.44 203 SER A N 1
ATOM 1590 C CA . SER A 1 203 ? -3.547 10.636 11.972 1.00 86.44 203 SER A CA 1
ATOM 1591 C C . SER A 1 203 ? -5.061 10.808 11.869 1.00 86.44 203 SER A C 1
ATOM 1593 O O . SER A 1 203 ? -5.549 11.924 11.685 1.00 86.44 203 SER A O 1
ATOM 1595 N N . ILE A 1 204 ? -5.800 9.726 12.098 1.00 88.44 204 ILE A N 1
ATOM 1596 C CA . ILE A 1 204 ? -7.263 9.715 12.151 1.00 88.44 204 ILE A CA 1
ATOM 1597 C C . ILE A 1 204 ? -7.752 10.525 13.356 1.00 88.44 204 ILE A C 1
ATOM 1599 O O . ILE A 1 204 ? -8.661 11.341 13.229 1.00 88.44 204 ILE A O 1
ATOM 1603 N N . ILE A 1 205 ? -7.110 10.366 14.518 1.00 86.75 205 ILE A N 1
ATOM 1604 C CA . ILE A 1 205 ? -7.465 11.125 15.725 1.00 86.75 205 ILE A CA 1
ATOM 1605 C C . ILE A 1 205 ? -7.274 12.633 15.502 1.00 86.75 205 ILE A C 1
ATOM 1607 O O . ILE A 1 205 ? -8.134 13.419 15.888 1.00 86.75 205 ILE A O 1
ATOM 1611 N N . THR A 1 206 ? -6.176 13.037 14.859 1.00 86.81 206 THR A N 1
ATOM 1612 C CA . THR A 1 206 ? -5.878 14.451 14.572 1.00 86.81 206 THR A CA 1
ATOM 1613 C C . THR A 1 206 ? -6.903 15.041 13.602 1.00 86.81 206 THR A C 1
ATOM 1615 O O . THR A 1 206 ? -7.330 16.176 13.779 1.00 86.81 206 THR A O 1
ATOM 1618 N N . MET A 1 207 ? -7.348 14.268 12.603 1.00 86.62 207 MET A N 1
ATOM 1619 C CA . MET A 1 207 ? -8.448 14.678 11.724 1.00 86.62 207 MET A CA 1
ATOM 1620 C C . MET A 1 207 ? -9.722 14.974 12.529 1.00 86.62 207 MET A C 1
ATOM 1622 O O . MET A 1 207 ? -10.304 16.043 12.365 1.00 86.62 207 MET A O 1
ATOM 1626 N N . ILE A 1 208 ? -10.106 14.082 13.446 1.00 83.06 208 ILE A N 1
ATOM 1627 C CA . ILE A 1 208 ? -11.302 14.257 14.287 1.00 83.06 208 ILE A CA 1
ATOM 1628 C C . ILE A 1 208 ? -11.163 15.489 15.195 1.00 83.06 208 ILE A C 1
ATOM 1630 O O . ILE A 1 208 ? -12.117 16.244 15.369 1.00 83.06 208 ILE A O 1
ATOM 1634 N N . GLU A 1 209 ? -9.975 15.713 15.766 1.00 83.44 209 GLU A N 1
ATOM 1635 C CA . GLU A 1 209 ? -9.685 16.906 16.571 1.00 83.44 209 GLU A CA 1
ATOM 1636 C C . GLU A 1 209 ? -9.856 18.189 15.743 1.00 83.44 209 GLU A C 1
ATOM 1638 O O . GLU A 1 209 ? -10.515 19.121 16.201 1.00 83.44 209 GLU A O 1
ATOM 1643 N N . ASN A 1 210 ? -9.351 18.215 14.509 1.00 80.31 210 ASN A N 1
ATOM 1644 C CA . ASN A 1 210 ? -9.471 19.377 13.630 1.00 80.31 210 ASN A CA 1
ATOM 1645 C C . ASN A 1 210 ? -10.928 19.653 13.224 1.00 80.31 210 ASN A C 1
ATOM 1647 O O . ASN A 1 210 ? -11.344 20.807 13.242 1.00 80.31 210 ASN A O 1
ATOM 1651 N N . LEU A 1 211 ? -11.719 18.613 12.926 1.00 75.81 211 LEU A N 1
ATOM 1652 C CA . LEU A 1 211 ? -13.153 18.762 12.627 1.00 75.81 211 LEU A CA 1
ATOM 1653 C C . LEU A 1 211 ? -13.933 19.414 13.770 1.00 75.81 211 LEU A C 1
ATOM 1655 O O . LEU A 1 211 ? -14.887 20.145 13.537 1.00 75.81 211 LEU A O 1
ATOM 1659 N N . SER A 1 212 ? -13.538 19.138 15.014 1.00 72.12 212 SER A N 1
ATOM 1660 C CA . SER A 1 212 ? -14.216 19.700 16.182 1.00 72.12 212 SER A CA 1
ATOM 1661 C C . SER A 1 212 ? -13.905 21.172 16.446 1.00 72.12 212 SER A C 1
ATOM 1663 O O . SER A 1 212 ? -14.648 21.820 17.180 1.00 72.12 212 SER A O 1
ATOM 1665 N N . GLN A 1 213 ? -12.801 21.685 15.897 1.00 72.38 213 GLN A N 1
ATOM 1666 C CA . GLN A 1 213 ? -12.310 23.034 16.179 1.00 72.38 213 GLN A CA 1
ATOM 1667 C C . GLN A 1 213 ? -12.689 24.043 15.096 1.00 72.38 213 GLN A C 1
ATOM 1669 O O . GLN A 1 213 ? -12.917 25.202 15.430 1.00 72.38 213 GLN A O 1
ATOM 1674 N N . ASP A 1 214 ? -12.753 23.622 13.831 1.00 65.75 214 ASP A N 1
ATOM 1675 C CA . ASP A 1 214 ? -12.960 24.533 12.704 1.00 65.75 214 ASP A CA 1
ATOM 1676 C C . ASP A 1 214 ? -13.683 23.820 11.548 1.00 65.75 214 ASP A C 1
ATOM 1678 O O . ASP A 1 214 ? -13.063 23.161 10.708 1.00 65.75 214 ASP A O 1
ATOM 1682 N N . LEU A 1 215 ? -15.019 23.902 11.549 1.00 64.81 215 LEU A N 1
ATOM 1683 C CA . LEU A 1 215 ? -15.872 23.303 10.517 1.00 64.81 215 LEU A CA 1
ATOM 1684 C C . LEU A 1 215 ? -15.812 24.101 9.199 1.00 64.81 215 LEU A C 1
ATOM 1686 O O . LEU A 1 215 ? -15.973 23.522 8.127 1.00 64.81 215 LEU A O 1
ATOM 1690 N N . ASP A 1 216 ? -15.495 25.398 9.268 1.00 61.38 216 ASP A N 1
ATOM 1691 C CA . ASP A 1 216 ? -15.506 26.323 8.127 1.00 61.38 216 ASP A CA 1
ATOM 1692 C C . ASP A 1 216 ? -14.390 26.004 7.111 1.00 61.38 216 ASP A C 1
ATOM 1694 O O . ASP A 1 216 ? -14.536 26.268 5.916 1.00 61.38 216 ASP A O 1
ATOM 1698 N N . LEU A 1 217 ? -13.297 25.357 7.545 1.00 58.41 217 LEU A N 1
ATOM 1699 C CA . LEU A 1 217 ? -12.242 24.834 6.658 1.00 58.41 217 LEU A CA 1
ATOM 1700 C C . LEU A 1 217 ? -12.745 23.766 5.668 1.00 58.41 217 LEU A C 1
ATOM 1702 O O . LEU A 1 217 ? -12.079 23.509 4.664 1.00 58.41 217 LEU A O 1
ATOM 1706 N N . TYR A 1 218 ? -13.896 23.150 5.947 1.00 55.94 218 TYR A N 1
ATOM 1707 C CA . TYR A 1 218 ? -14.482 22.059 5.168 1.00 55.94 218 TYR A CA 1
ATOM 1708 C C . TYR A 1 218 ? -15.622 22.526 4.245 1.00 55.94 218 TYR A C 1
ATOM 1710 O O . TYR A 1 218 ? -16.010 21.791 3.341 1.00 55.94 218 TYR A O 1
ATOM 1718 N N . GLU A 1 219 ? -16.102 23.767 4.398 1.00 57.22 219 GLU A N 1
ATOM 1719 C CA . GLU A 1 219 ? -17.144 24.383 3.556 1.00 57.22 219 GLU A CA 1
ATOM 1720 C C . GLU A 1 219 ? -16.582 25.138 2.327 1.00 57.22 219 GLU A C 1
ATOM 1722 O O . GLU A 1 219 ? -17.247 25.986 1.728 1.00 57.22 219 GLU A O 1
ATOM 1727 N N . LEU A 1 220 ? -15.340 24.860 1.920 1.00 59.94 220 LEU A N 1
ATOM 1728 C CA . LEU A 1 220 ? -14.726 25.495 0.747 1.00 59.94 220 LEU A CA 1
ATOM 1729 C C . LEU A 1 220 ? -15.324 24.927 -0.551 1.00 59.94 220 LEU A C 1
ATOM 1731 O O . LEU A 1 220 ? -15.311 23.730 -0.767 1.00 59.94 220 LEU A O 1
ATOM 1735 N N . THR A 1 221 ? -15.810 25.745 -1.484 1.00 61.22 221 THR A N 1
ATOM 1736 C CA . THR A 1 221 ? -16.453 25.245 -2.725 1.00 61.22 221 THR A CA 1
ATOM 1737 C C . THR A 1 221 ? -15.471 24.855 -3.845 1.00 61.22 221 THR A C 1
ATOM 1739 O O . THR A 1 221 ? -15.823 24.925 -5.024 1.00 61.22 221 THR A O 1
ATOM 1742 N N . ASP A 1 222 ? -14.218 24.533 -3.524 1.00 70.25 222 ASP A N 1
ATOM 1743 C CA . ASP A 1 222 ? -13.160 24.239 -4.498 1.00 70.25 222 ASP A CA 1
ATOM 1744 C C . ASP A 1 222 ? -12.751 22.750 -4.504 1.00 70.25 222 ASP A C 1
ATOM 1746 O O . ASP A 1 222 ? -13.351 21.902 -3.845 1.00 70.25 222 ASP A O 1
ATOM 1750 N N . SER A 1 223 ? -11.713 22.401 -5.275 1.00 69.12 223 SER A N 1
ATOM 1751 C CA . SER A 1 223 ? -11.193 21.027 -5.344 1.00 69.12 223 SER A CA 1
ATOM 1752 C C . SER A 1 223 ? -10.624 20.512 -4.018 1.00 69.12 223 SER A C 1
ATOM 1754 O O . SER A 1 223 ? -10.402 19.310 -3.888 1.00 69.12 223 SER A O 1
ATOM 1756 N N . SER A 1 224 ? -10.353 21.391 -3.046 1.00 73.56 224 SER A N 1
ATOM 1757 C CA . SER A 1 224 ? -9.841 20.982 -1.741 1.00 73.56 224 SER A CA 1
ATOM 1758 C C . SER A 1 224 ? -10.939 20.368 -0.871 1.00 73.56 224 SER A C 1
ATOM 1760 O O . SER A 1 224 ? -10.666 19.364 -0.214 1.00 73.56 224 SER A O 1
ATOM 1762 N N . SER A 1 225 ? -12.187 20.857 -0.953 1.00 76.62 225 SER A N 1
ATOM 1763 C CA . SER A 1 225 ? -13.336 20.245 -0.258 1.00 76.62 225 SER A CA 1
ATOM 1764 C C . SER A 1 225 ? -13.540 18.792 -0.658 1.00 76.62 225 SER A C 1
ATOM 1766 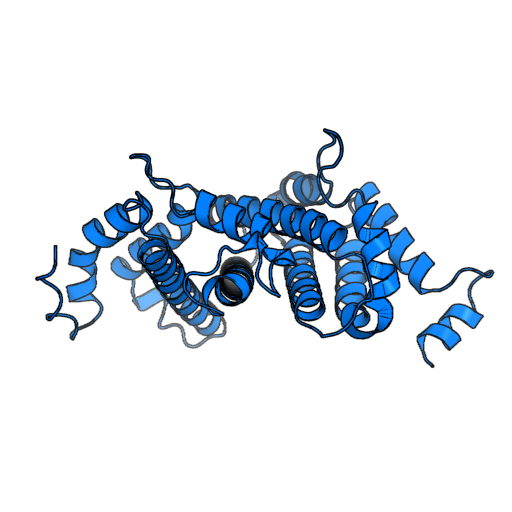O O . SER A 1 225 ? -13.686 17.947 0.217 1.00 76.62 225 SER A O 1
ATOM 1768 N N . PHE A 1 226 ? -13.421 18.463 -1.949 1.00 82.00 226 PHE A N 1
ATOM 1769 C CA . PHE A 1 226 ? -13.505 17.073 -2.405 1.00 82.00 226 PHE A CA 1
ATOM 1770 C C . PHE A 1 226 ? -12.505 16.160 -1.678 1.00 82.00 226 PHE A C 1
ATOM 1772 O O . PHE A 1 226 ? -12.846 15.051 -1.262 1.00 82.00 226 PHE A O 1
ATOM 1779 N N . TRP A 1 227 ? -11.260 16.613 -1.514 1.00 83.75 227 TRP A N 1
ATOM 1780 C CA . TRP A 1 227 ? -10.234 15.832 -0.827 1.00 83.75 227 TRP A CA 1
ATOM 1781 C C . TRP A 1 227 ? -10.459 15.755 0.679 1.00 83.75 227 TRP A C 1
ATOM 1783 O O . TRP A 1 227 ? -10.184 14.713 1.273 1.00 83.75 227 TRP A O 1
ATOM 1793 N N . TYR A 1 228 ? -10.970 16.819 1.293 1.00 83.38 228 TYR A N 1
ATOM 1794 C CA . TYR A 1 228 ? -11.331 16.811 2.704 1.00 83.38 228 TYR A CA 1
ATOM 1795 C C . TYR A 1 228 ? -12.501 15.865 2.988 1.00 83.38 228 TYR A C 1
ATOM 1797 O O . TYR A 1 228 ? -12.383 15.018 3.872 1.00 83.38 228 TYR A O 1
ATOM 1805 N N . ASP A 1 229 ? -13.576 15.939 2.204 1.00 83.88 229 ASP A N 1
ATOM 1806 C CA . ASP A 1 229 ? -14.745 15.065 2.333 1.00 83.88 229 ASP A CA 1
ATOM 1807 C C . ASP A 1 229 ? -14.356 13.595 2.165 1.00 83.88 229 ASP A C 1
ATOM 1809 O O . ASP A 1 229 ? -14.705 12.752 2.998 1.00 83.88 229 ASP A O 1
ATOM 1813 N N . ASN A 1 230 ? -13.559 13.282 1.137 1.00 89.00 230 ASN A N 1
ATOM 1814 C CA . ASN A 1 230 ? -13.052 11.926 0.935 1.00 89.00 230 ASN A CA 1
ATOM 1815 C C . ASN A 1 230 ? -12.147 11.476 2.078 1.00 89.00 230 ASN A C 1
ATOM 1817 O O . ASN A 1 230 ? -12.266 10.342 2.531 1.00 89.00 230 ASN A O 1
ATOM 1821 N N . TRP A 1 231 ? -11.263 12.343 2.574 1.00 90.31 231 TRP A N 1
ATOM 1822 C CA . TRP A 1 231 ? -10.397 12.010 3.701 1.00 90.31 231 TRP A CA 1
ATOM 1823 C C . TRP A 1 231 ? -11.207 11.662 4.953 1.00 90.31 231 TRP A C 1
ATOM 1825 O O . TRP A 1 231 ? -10.956 10.622 5.565 1.00 90.31 231 TRP A O 1
ATOM 1835 N N . ILE A 1 232 ? -12.214 12.470 5.300 1.00 88.75 232 ILE A N 1
ATOM 1836 C CA . ILE A 1 232 ? -13.107 12.205 6.437 1.00 88.75 232 ILE A CA 1
ATOM 1837 C C . ILE A 1 232 ? -13.844 10.885 6.226 1.00 88.75 232 ILE A C 1
ATOM 1839 O O . ILE A 1 232 ? -13.819 10.013 7.098 1.00 88.75 232 ILE A O 1
ATOM 1843 N N . HIS A 1 233 ? -14.478 10.715 5.064 1.00 89.75 233 HIS A N 1
ATOM 1844 C CA . HIS A 1 233 ? -15.258 9.525 4.755 1.00 89.75 233 HIS A CA 1
ATOM 1845 C C . HIS A 1 233 ? -14.398 8.253 4.802 1.00 89.75 233 HIS A C 1
ATOM 1847 O O . HIS A 1 233 ? -14.763 7.288 5.477 1.00 89.75 233 HIS A O 1
ATOM 1853 N N . CYS A 1 234 ? -13.232 8.252 4.151 1.00 92.19 234 CYS A N 1
ATOM 1854 C CA . CYS A 1 234 ? -12.301 7.124 4.148 1.00 92.19 234 CYS A CA 1
ATOM 1855 C C . CYS A 1 234 ? -11.780 6.815 5.554 1.00 92.19 234 CYS A C 1
ATOM 1857 O O . CYS A 1 234 ? -11.778 5.654 5.955 1.00 92.19 234 CYS A O 1
ATOM 1859 N N . ALA A 1 235 ? -11.397 7.826 6.336 1.00 92.19 235 ALA A N 1
ATOM 1860 C CA . ALA A 1 235 ? -10.916 7.636 7.703 1.00 92.19 235 ALA A CA 1
ATOM 1861 C C . ALA A 1 235 ? -11.988 7.065 8.637 1.00 92.19 235 ALA A C 1
ATOM 1863 O O . ALA A 1 235 ? -11.704 6.136 9.398 1.00 92.19 235 ALA A O 1
ATOM 1864 N N . LEU A 1 236 ? -13.226 7.557 8.565 1.00 91.31 236 LEU A N 1
ATOM 1865 C CA . LEU A 1 236 ? -14.336 7.032 9.362 1.00 91.31 236 LEU A CA 1
ATOM 1866 C C . LEU A 1 236 ? -14.747 5.622 8.920 1.00 91.31 236 LEU A C 1
ATOM 1868 O O . LEU A 1 236 ? -14.955 4.748 9.765 1.00 91.31 236 LEU A O 1
ATOM 1872 N N . SER A 1 237 ? -14.814 5.377 7.609 1.00 93.50 237 SER A N 1
ATOM 1873 C CA . SER A 1 237 ? -15.114 4.058 7.043 1.00 93.50 237 SER A CA 1
ATOM 1874 C C . SER A 1 237 ? -14.057 3.025 7.441 1.00 93.50 237 SER A C 1
ATOM 1876 O O . SER A 1 237 ? -14.395 1.957 7.956 1.00 93.50 237 SER A O 1
ATOM 1878 N N . PHE A 1 238 ? -12.774 3.376 7.317 1.00 95.12 238 PHE A N 1
ATOM 1879 C CA . PHE A 1 238 ? -11.664 2.529 7.746 1.00 95.12 238 PHE A CA 1
ATOM 1880 C C . PHE A 1 238 ? -11.703 2.261 9.253 1.00 95.12 238 PHE A C 1
ATOM 1882 O O . PHE A 1 238 ? -11.568 1.115 9.675 1.00 95.12 238 PHE A O 1
ATOM 1889 N N . SER A 1 239 ? -11.965 3.290 10.069 1.00 92.94 239 SER A N 1
ATOM 1890 C CA . SER A 1 239 ? -12.112 3.143 11.525 1.00 92.94 239 SER A CA 1
ATOM 1891 C C . SER A 1 239 ? -13.213 2.142 11.877 1.00 92.94 239 SER A C 1
ATOM 1893 O O . SER A 1 239 ? -13.010 1.243 12.690 1.00 92.94 239 SER A O 1
ATOM 1895 N N . ARG A 1 240 ? -14.374 2.244 11.222 1.00 92.06 240 ARG A N 1
ATOM 1896 C CA . ARG A 1 240 ? -15.470 1.285 11.391 1.00 92.06 240 ARG A CA 1
ATOM 1897 C C . ARG A 1 240 ? -15.057 -0.125 10.965 1.00 92.06 240 ARG A C 1
ATOM 1899 O O . ARG A 1 240 ? -15.386 -1.081 11.670 1.00 92.06 240 ARG A O 1
ATOM 1906 N N . LEU A 1 241 ? -14.350 -0.265 9.843 1.00 93.19 241 LEU A N 1
ATOM 1907 C CA . LEU A 1 241 ? -13.879 -1.553 9.334 1.00 93.19 241 LEU A CA 1
ATOM 1908 C C . LEU A 1 241 ? -12.957 -2.252 10.343 1.00 93.19 241 LEU A C 1
ATOM 1910 O O . LEU A 1 241 ? -13.236 -3.387 10.723 1.00 93.19 241 LEU A O 1
ATOM 1914 N N . ILE A 1 242 ? -11.916 -1.575 10.840 1.00 92.69 242 ILE A N 1
ATOM 1915 C CA . ILE A 1 242 ? -10.961 -2.187 11.780 1.00 92.69 242 ILE A CA 1
ATOM 1916 C C . ILE A 1 242 ? -11.610 -2.561 13.118 1.00 92.69 242 ILE A C 1
ATOM 1918 O O . ILE A 1 242 ? -11.305 -3.619 13.658 1.00 92.69 242 ILE A O 1
ATOM 1922 N N . ILE A 1 243 ? -12.557 -1.759 13.621 1.00 91.00 243 ILE A N 1
ATOM 1923 C CA . ILE A 1 243 ? -13.328 -2.055 14.844 1.00 91.00 243 ILE A CA 1
ATOM 1924 C C . ILE A 1 243 ? -14.235 -3.277 14.629 1.00 91.00 243 ILE A C 1
ATOM 1926 O O . ILE A 1 243 ? -14.368 -4.136 15.507 1.00 91.00 243 ILE A O 1
ATOM 1930 N N . THR A 1 244 ? -14.847 -3.386 13.448 1.00 91.06 244 THR A N 1
ATOM 1931 C CA . THR A 1 244 ? -15.688 -4.537 13.086 1.00 91.06 244 THR A CA 1
ATOM 1932 C C . THR A 1 244 ? -14.851 -5.816 13.037 1.00 91.06 244 THR A C 1
ATOM 1934 O O . THR A 1 244 ? -15.210 -6.793 13.690 1.00 91.06 244 THR A O 1
ATOM 1937 N N . ILE A 1 245 ? -13.691 -5.779 12.371 1.00 90.44 245 ILE A N 1
ATOM 1938 C CA . ILE A 1 245 ? -12.754 -6.913 12.289 1.00 90.44 245 ILE A CA 1
ATOM 1939 C C . ILE A 1 245 ? -12.234 -7.302 13.679 1.00 90.44 245 ILE A C 1
ATOM 1941 O O . ILE A 1 245 ? -12.222 -8.471 14.051 1.00 90.44 245 ILE A O 1
ATOM 1945 N N . ARG A 1 246 ? -11.864 -6.321 14.505 1.00 89.69 246 ARG A N 1
ATOM 1946 C CA . ARG A 1 246 ? -11.450 -6.544 15.900 1.00 89.69 246 ARG A CA 1
ATOM 1947 C C . ARG A 1 246 ? -12.537 -7.281 16.692 1.00 89.69 246 ARG A C 1
ATOM 1949 O O . ARG A 1 246 ? -12.224 -8.125 17.529 1.00 89.69 246 ARG A O 1
ATOM 1956 N N . THR A 1 247 ? -13.810 -6.982 16.418 1.00 87.69 247 THR A N 1
ATOM 1957 C CA . THR A 1 247 ? -14.966 -7.637 17.055 1.00 87.69 247 THR A CA 1
ATOM 1958 C C . THR A 1 247 ? -15.149 -9.069 16.585 1.00 87.69 247 THR A C 1
ATOM 1960 O O . THR A 1 247 ? -15.341 -9.942 17.431 1.00 87.69 247 THR A O 1
ATOM 1963 N N . SER A 1 248 ? -15.057 -9.319 15.278 1.00 86.88 248 SER A N 1
ATOM 1964 C CA . SER A 1 248 ? -15.187 -10.668 14.718 1.00 86.88 248 SER A CA 1
ATOM 1965 C C . SER A 1 248 ? -14.047 -11.591 15.149 1.00 86.88 248 SER A C 1
ATOM 1967 O O . SER A 1 248 ? -14.277 -12.766 15.403 1.00 86.88 248 SER A O 1
ATOM 1969 N N . GLU A 1 249 ? -12.834 -11.057 15.298 1.00 84.88 249 GLU A N 1
ATOM 1970 C CA . GLU A 1 249 ? -11.648 -11.808 15.734 1.00 84.88 249 GLU A CA 1
ATOM 1971 C C . GLU A 1 249 ? -11.522 -11.912 17.270 1.00 84.88 249 GLU A C 1
ATOM 1973 O O . GLU A 1 249 ? -10.539 -12.443 17.784 1.00 84.88 249 GLU A O 1
ATOM 1978 N N . HIS A 1 250 ? -12.501 -11.400 18.031 1.00 83.81 250 HIS A N 1
ATOM 1979 C CA . HIS A 1 250 ? -12.512 -11.405 19.502 1.00 83.81 250 HIS A CA 1
ATOM 1980 C C . HIS A 1 250 ? -11.234 -10.835 20.153 1.00 83.81 250 HIS A C 1
ATOM 1982 O O . HIS A 1 250 ? -10.804 -11.276 21.224 1.00 83.81 250 HIS A O 1
ATOM 1988 N N . LEU A 1 251 ? -10.629 -9.829 19.520 1.00 84.88 251 LEU A N 1
ATOM 1989 C CA . LEU A 1 251 ? -9.439 -9.154 20.032 1.00 84.88 251 LEU A CA 1
ATOM 1990 C C . LEU A 1 251 ? -9.794 -8.189 21.174 1.00 84.88 251 LEU A C 1
ATOM 1992 O O . LEU A 1 251 ? -10.929 -7.721 21.302 1.00 84.88 251 LEU A O 1
ATOM 1996 N N . LYS A 1 252 ? -8.802 -7.866 22.012 1.00 85.62 252 LYS A N 1
ATOM 1997 C CA . LYS A 1 252 ? -8.970 -6.893 23.101 1.00 85.62 252 LYS A CA 1
ATOM 1998 C C . LYS A 1 252 ? -9.197 -5.480 22.544 1.00 85.62 252 LYS A C 1
ATOM 2000 O O . LYS A 1 252 ? -8.636 -5.163 21.494 1.00 85.62 252 LYS A O 1
ATOM 2005 N N . PRO A 1 253 ? -9.951 -4.620 23.257 1.00 83.31 253 PRO A N 1
ATOM 2006 C CA . PRO A 1 253 ? -10.125 -3.234 22.847 1.00 83.31 253 PRO A CA 1
ATOM 2007 C C . PRO A 1 253 ? -8.789 -2.498 22.721 1.00 83.31 253 PRO A C 1
ATOM 2009 O O . PRO A 1 253 ? -7.968 -2.534 23.645 1.00 83.31 253 PRO A O 1
ATOM 2012 N N . SER A 1 254 ? -8.583 -1.827 21.591 1.00 87.25 254 SER A N 1
ATOM 2013 C CA . SER A 1 254 ? -7.327 -1.133 21.285 1.00 87.25 254 SER A CA 1
ATOM 2014 C C . SER A 1 254 ? -7.252 0.253 21.933 1.00 87.25 254 SER A C 1
ATOM 2016 O O . SER A 1 254 ? -8.273 0.846 22.296 1.00 87.25 254 SER A O 1
ATOM 2018 N N . ALA A 1 255 ? -6.046 0.823 22.055 1.00 84.00 255 ALA A N 1
ATOM 2019 C CA . ALA A 1 255 ? -5.903 2.225 22.466 1.00 84.00 255 ALA A CA 1
ATOM 2020 C C . ALA A 1 255 ? -6.584 3.191 21.490 1.00 84.00 255 ALA A C 1
ATOM 2022 O O . ALA A 1 255 ? -7.114 4.220 21.913 1.00 84.00 255 ALA A O 1
ATOM 2023 N N . PHE A 1 256 ? -6.622 2.849 20.198 1.00 84.69 256 PHE A N 1
ATOM 2024 C CA . PHE A 1 256 ? -7.356 3.625 19.203 1.00 84.69 256 PHE A CA 1
ATOM 2025 C C . PHE A 1 256 ? -8.849 3.709 19.539 1.00 84.69 256 PHE A C 1
ATOM 2027 O O . PHE A 1 256 ? -9.400 4.806 19.587 1.00 84.69 256 PHE A O 1
ATOM 2034 N N . GLU A 1 257 ? -9.485 2.576 19.844 1.00 83.62 257 GLU A N 1
ATOM 2035 C CA . GLU A 1 257 ? -10.900 2.537 20.226 1.00 83.62 257 GLU A CA 1
ATOM 2036 C C . GLU A 1 257 ? -11.157 3.352 21.491 1.00 83.62 257 GLU A C 1
ATOM 2038 O O . GLU A 1 257 ? -12.050 4.195 21.508 1.00 83.62 257 GLU A O 1
ATOM 2043 N N . LYS A 1 258 ? -10.332 3.173 22.528 1.00 84.19 258 LYS A N 1
ATOM 2044 C CA . LYS A 1 258 ? -10.433 3.956 23.771 1.00 84.19 258 LYS A CA 1
ATOM 2045 C C . LYS A 1 258 ? -10.312 5.462 23.514 1.00 84.19 258 LYS A C 1
ATOM 2047 O O . LYS A 1 258 ? -11.063 6.249 24.095 1.00 84.19 258 LYS A O 1
ATOM 2052 N N . SER A 1 259 ? -9.396 5.872 22.633 1.00 82.62 259 SER A N 1
ATOM 2053 C CA . SER A 1 259 ? -9.227 7.273 22.235 1.00 82.62 259 SER A CA 1
ATOM 2054 C C . SER A 1 259 ? -10.454 7.801 21.487 1.00 82.62 259 SER A C 1
ATOM 2056 O O . SER A 1 259 ? -10.936 8.894 21.792 1.00 82.62 259 SER A O 1
ATOM 2058 N N . LEU A 1 260 ? -11.006 7.002 20.567 1.00 81.75 260 LEU A N 1
ATOM 2059 C CA . LEU A 1 260 ? -12.218 7.338 19.826 1.00 81.75 260 LEU A CA 1
ATOM 2060 C C . LEU A 1 260 ? -13.405 7.518 20.782 1.00 81.75 260 LEU A C 1
ATOM 2062 O O . LEU A 1 260 ? -14.039 8.569 20.758 1.00 81.75 260 LEU A O 1
ATOM 2066 N N . PHE A 1 261 ? -13.640 6.556 21.684 1.00 79.50 261 PHE A N 1
ATOM 2067 C CA . PHE A 1 261 ? -14.697 6.611 22.699 1.00 79.50 261 PHE A CA 1
ATOM 2068 C C . PHE A 1 261 ? -14.561 7.824 23.617 1.00 79.50 261 PHE A C 1
ATOM 2070 O O . PHE A 1 261 ? -15.533 8.546 23.813 1.00 79.50 261 PHE A O 1
ATOM 2077 N N . THR A 1 262 ? -13.361 8.128 24.111 1.00 79.19 262 THR A N 1
ATOM 2078 C CA . THR A 1 262 ? -13.143 9.316 24.958 1.00 79.19 262 THR A CA 1
ATOM 2079 C C . THR A 1 262 ? -13.511 10.611 24.224 1.00 79.19 262 THR A C 1
ATOM 2081 O O . THR A 1 262 ? -13.983 11.570 24.830 1.00 79.19 262 THR A O 1
ATOM 2084 N N . LYS A 1 263 ? -13.337 10.638 22.899 1.00 71.81 263 LYS A N 1
ATOM 2085 C CA . LYS A 1 263 ? -13.671 11.788 22.055 1.00 71.81 263 LYS A CA 1
ATOM 2086 C C . LYS A 1 263 ? -15.119 11.787 21.558 1.00 71.81 263 LYS A C 1
ATOM 2088 O O . LYS A 1 263 ? -15.553 12.818 21.058 1.00 71.81 263 LYS A O 1
ATOM 2093 N N . THR A 1 264 ? -15.903 10.717 21.732 1.00 60.81 264 THR A N 1
ATOM 2094 C CA . THR A 1 264 ? -17.313 10.663 21.277 1.00 60.81 264 THR A CA 1
ATOM 2095 C C . THR A 1 264 ? -18.243 11.676 21.954 1.00 60.81 264 THR A C 1
ATOM 2097 O O . THR A 1 264 ? -19.246 12.057 21.359 1.00 60.81 264 THR A O 1
ATOM 2100 N N . GLN A 1 265 ? -17.895 12.229 23.120 1.00 54.38 265 GLN A N 1
ATOM 2101 C CA . GLN A 1 265 ? -18.632 13.367 23.701 1.00 54.38 265 GLN A CA 1
ATOM 2102 C C . GLN A 1 265 ? -18.593 14.634 22.829 1.00 54.38 265 GLN A C 1
ATOM 2104 O O . GLN A 1 265 ? -19.470 15.481 22.945 1.00 54.38 265 GLN A O 1
ATOM 2109 N N . ILE A 1 266 ? -17.612 14.751 21.931 1.00 52.72 266 ILE A N 1
ATOM 2110 C CA . ILE A 1 266 ? -17.513 15.829 20.937 1.00 52.72 266 ILE A CA 1
ATOM 2111 C C . ILE A 1 266 ? -18.421 15.534 19.723 1.00 52.72 266 ILE A C 1
ATOM 2113 O O . ILE A 1 266 ? -18.866 16.445 19.030 1.00 52.72 266 ILE A O 1
ATOM 2117 N N . TRP A 1 267 ? -18.753 14.261 19.479 1.00 47.31 267 TRP A N 1
ATOM 2118 C CA . TRP A 1 267 ? -19.517 13.811 18.310 1.00 47.31 267 TRP A CA 1
ATOM 2119 C C . TRP A 1 267 ? -21.014 14.093 18.424 1.00 47.31 267 TRP A C 1
ATOM 2121 O O . TRP A 1 267 ? -21.662 14.335 17.407 1.00 47.31 267 TRP A O 1
ATOM 2131 N N . SER A 1 268 ? -21.562 14.118 19.643 1.00 46.69 268 SER A N 1
ATOM 2132 C CA . SER A 1 268 ? -22.956 14.521 19.880 1.00 46.69 268 SER A CA 1
ATOM 2133 C C . SER A 1 268 ? -23.232 15.966 19.439 1.00 46.69 268 SER A C 1
ATOM 2135 O O . SER A 1 268 ? -24.376 16.298 19.133 1.00 46.69 268 SER A O 1
ATOM 2137 N N . CYS A 1 269 ? -22.191 16.801 19.339 1.00 45.06 269 CYS A N 1
ATOM 2138 C CA . CYS A 1 269 ? -22.273 18.166 18.821 1.00 45.06 269 CYS A CA 1
ATOM 2139 C C . CYS A 1 269 ? -22.150 18.259 17.288 1.00 45.06 269 CYS A C 1
ATOM 2141 O O . CYS A 1 269 ? -22.664 19.213 16.712 1.00 45.06 269 CYS A O 1
ATOM 2143 N N . LEU A 1 270 ? -21.491 17.299 16.624 1.00 42.44 270 LEU A N 1
ATOM 2144 C CA . LEU A 1 270 ? -21.217 17.329 15.174 1.00 42.44 270 LEU A CA 1
ATOM 2145 C C . LEU A 1 270 ? -22.284 16.606 14.332 1.00 42.44 270 LEU A C 1
ATOM 2147 O O . LEU A 1 270 ? -22.433 16.904 13.151 1.00 42.44 270 LEU A O 1
ATOM 2151 N N . ILE A 1 271 ? -23.046 15.674 14.918 1.00 42.91 271 ILE A N 1
ATOM 2152 C CA . ILE A 1 271 ? -24.139 14.966 14.233 1.00 42.91 271 ILE A CA 1
ATOM 2153 C C . ILE A 1 271 ? -25.392 15.009 15.123 1.00 42.91 271 ILE A C 1
ATOM 2155 O O . ILE A 1 271 ? -25.526 14.173 16.025 1.00 42.91 271 ILE A O 1
ATOM 2159 N N . PRO A 1 272 ? -26.346 15.933 14.892 1.00 35.59 272 PRO A N 1
ATOM 2160 C CA . PRO A 1 272 ? -27.621 15.911 15.597 1.00 35.59 272 PRO A CA 1
ATOM 2161 C C . PRO A 1 272 ? -28.433 14.695 15.120 1.00 35.59 272 PRO A C 1
ATOM 2163 O O . PRO A 1 272 ? -29.171 14.761 14.142 1.00 35.59 272 PRO A O 1
ATOM 2166 N N . GLY A 1 273 ? -28.256 13.549 15.788 1.00 39.78 273 GLY A N 1
ATOM 2167 C CA . GLY A 1 273 ? -28.966 12.308 15.453 1.00 39.78 273 GLY A CA 1
ATOM 2168 C C . GLY A 1 273 ? -28.469 11.015 16.111 1.00 39.78 273 GLY A C 1
ATOM 2169 O O . GLY A 1 273 ? -29.211 10.038 16.127 1.00 39.78 273 GLY A O 1
ATOM 2170 N N . LEU A 1 274 ? -27.269 10.976 16.701 1.00 38.62 274 LEU A N 1
ATOM 2171 C CA . LEU A 1 274 ? -26.694 9.755 17.301 1.00 38.62 274 LEU A CA 1
ATOM 2172 C C . LEU A 1 274 ? -26.872 9.679 18.831 1.00 38.62 274 LEU A C 1
ATOM 2174 O O . LEU A 1 274 ? -25.950 9.341 19.562 1.00 38.62 274 LEU A O 1
ATOM 2178 N N . ASN A 1 275 ? -28.078 9.943 19.339 1.00 32.28 275 ASN A N 1
ATOM 2179 C CA . ASN A 1 275 ? -28.404 9.818 20.774 1.00 32.28 275 ASN A CA 1
ATOM 2180 C C . ASN A 1 275 ? -28.907 8.416 21.183 1.00 32.28 275 ASN A C 1
ATOM 2182 O O . ASN A 1 275 ? -29.689 8.285 22.122 1.00 32.28 275 ASN A O 1
ATOM 2186 N N . SER A 1 276 ? -28.512 7.344 20.489 1.00 34.16 276 SER A N 1
ATOM 2187 C CA . SER A 1 276 ? -29.093 6.006 20.735 1.00 34.16 276 SER A CA 1
ATOM 2188 C C . SER A 1 276 ? -28.130 4.942 21.258 1.00 34.16 276 SER A C 1
ATOM 2190 O O . SER A 1 276 ? -28.593 3.871 21.636 1.00 34.16 276 SER A O 1
ATOM 2192 N N . CYS A 1 277 ? -26.823 5.200 21.328 1.00 34.81 277 CYS A N 1
ATOM 2193 C CA . CYS A 1 277 ? -25.839 4.169 21.686 1.00 34.81 277 CYS A CA 1
ATOM 2194 C C . CYS A 1 277 ? -25.129 4.431 23.021 1.00 34.81 277 CYS A C 1
ATOM 2196 O O . CYS A 1 277 ? -23.947 4.150 23.158 1.00 34.81 277 CYS A O 1
ATOM 2198 N N . GLU A 1 278 ? -25.849 4.927 24.030 1.00 33.16 278 GLU A N 1
ATOM 2199 C CA . GLU A 1 278 ? -25.318 5.075 25.398 1.00 33.16 278 GLU A CA 1
ATOM 2200 C C . GLU A 1 278 ? -25.529 3.831 26.283 1.00 33.16 278 GLU A C 1
ATOM 2202 O O . GLU A 1 278 ? -25.343 3.862 27.497 1.00 33.16 278 GLU A O 1
ATOM 2207 N N . LYS A 1 279 ? -25.915 2.695 25.698 1.00 30.78 279 LYS A N 1
ATOM 2208 C CA . LYS A 1 279 ? -25.988 1.419 26.414 1.00 30.78 279 LYS A CA 1
ATOM 2209 C C . LYS A 1 279 ? -25.553 0.306 25.487 1.00 30.78 279 LYS A C 1
ATOM 2211 O O . LYS A 1 279 ? -26.341 -0.062 24.630 1.00 30.78 279 LYS A O 1
ATOM 2216 N N . ILE A 1 280 ? -24.343 -0.211 25.679 1.00 32.25 280 ILE A N 1
ATOM 2217 C CA . ILE A 1 280 ? -23.965 -1.632 25.592 1.00 32.25 280 ILE A CA 1
ATOM 2218 C C . ILE A 1 280 ? -22.465 -1.708 25.936 1.00 32.25 280 ILE A C 1
ATOM 2220 O O . ILE A 1 280 ? -21.637 -1.263 25.153 1.00 32.25 280 ILE A O 1
ATOM 2224 N N . TYR A 1 281 ? -22.217 -2.215 27.151 1.00 33.34 281 TYR A N 1
ATOM 2225 C CA . TYR A 1 281 ? -21.031 -2.893 27.706 1.00 33.34 281 TYR A CA 1
ATOM 2226 C C . TYR A 1 281 ? -19.616 -2.392 27.390 1.00 33.34 281 TYR A C 1
ATOM 2228 O O . TYR A 1 281 ? -19.141 -2.588 26.254 1.00 33.34 281 TYR A O 1
#

InterPro domains:
  IPR044840 Nucleoporin Nup188 [PTHR31431] (3-264)
  IPR048883 Nucleoporin Nup188, N-terminal subdomain III [PF21093] (2-265)

Foldseek 3Di:
DVQVVVCVPDPNDRVVVVLLVQCQVCLVVLPLVSNLVSLLVCLVCCVPPVLPVLVSLLVHLQFDDPNDHRSVVVSVVPPCLVPQHCSNVLSLLSSLVSLLVVLVDPDPSDDLVSLLVSNLRSLLVLLVCLLCLVVGHHPDPLVSLSSLLSSLVSLLSLLCLQPVPDQPDQSCPDSSVSSNNSNVVVLCQQQAADLDHRSSLVVLLVLLVVCLPDVPVLVDPDPSVVSNVSSNVSSVVSVVSSVVSCVSVVHDGGNSNVSVVVCCVSVCVVDVPPPPPPDDD

Organism: Candida albicans (NCBI:txid5476)

Sequence (281 aa):
MVLEAMSAYTDDSDILEVILRLLEQGLHLRNVKLLVSVVNLLTNLMPFLSYRIWPYLSKSALFAQNGKEGLAAVIFGSIEMVNGDYNFTVSLIKLAEALIQNCLSLDQDYPEKSKSVIMLRFVGHLVDLFETFLYCRYNEQCQKLEIGVLLLDTFSTILASVYGIDEGVPANTKVTKVFADAASRILDSFLISDEDSPRAARSIITMIENLSQDLDLYELTDSSSFWYDNWIHCALSFSRLIITIRTSEHLKPSAFEKSLFTKTQIWSCLIPGLNSCEKIY

Secondary structure (DSSP, 8-state):
-HHHHHHTTSSSS-HHHHHHHHHHHHHHHT-HHHHHHHHHHHHHHHHHHHHHHHHHHHH-TTS-BTTBPPHHHHHIIIIIHHHT--HHHHHHHHHHHHHHHHHHSS---S-HHHHHHHHHHHHHHHHHHHHHGGGS--SSHHHHHHHHHHHHHHHHHHHHHHHSSSTTS-GGGSTTGGGHHHHHHHHHHH---SSSPPHHHHHHHHHHHHHHH-SGGG---SHHHHHHHHHHHHHHHHHHHHHHHHHHTTPPPPHHHHHHHHHHHHHHHH-TT--S-S---

pLDDT: mean 84.3, std 15.17, range [30.78, 97.88]

Radius of gyration: 20.56 Å; chains: 1; bounding box: 49×47×60 Å